Protein AF-A0AA39CS15-F1 (afdb_monomer)

Structure (mmCIF, N/CA/C/O backbone):
data_AF-A0AA39CS15-F1
#
_entry.id   AF-A0AA39CS15-F1
#
loop_
_atom_site.group_PDB
_atom_site.id
_atom_site.type_symbol
_atom_site.label_atom_id
_atom_site.label_alt_id
_atom_site.label_comp_id
_atom_site.label_asym_id
_atom_site.label_entity_id
_atom_site.label_seq_id
_atom_site.pdbx_PDB_ins_code
_atom_site.Cartn_x
_atom_site.Cartn_y
_atom_site.Cartn_z
_atom_site.occupancy
_atom_site.B_iso_or_equiv
_atom_site.auth_seq_id
_atom_site.auth_comp_id
_atom_site.auth_asym_id
_atom_site.auth_atom_id
_atom_site.pdbx_PDB_model_num
ATOM 1 N N . MET A 1 1 ? -17.422 2.712 -17.426 1.00 37.31 1 MET A N 1
ATOM 2 C CA . MET A 1 1 ? -17.739 4.147 -17.609 1.00 37.31 1 MET A CA 1
ATOM 3 C C . MET A 1 1 ? -17.761 4.444 -19.097 1.00 37.31 1 MET A C 1
ATOM 5 O O . MET A 1 1 ? -16.782 4.143 -19.764 1.00 37.31 1 MET A O 1
ATOM 9 N N . THR A 1 2 ? -18.850 4.996 -19.631 1.00 34.44 2 THR A N 1
ATOM 10 C CA . THR A 1 2 ? -18.851 5.615 -20.963 1.00 34.44 2 THR A CA 1
ATOM 11 C C . THR A 1 2 ? -18.041 6.902 -20.855 1.00 34.44 2 THR A C 1
ATOM 13 O O . THR A 1 2 ? -18.467 7.848 -20.196 1.00 34.44 2 THR A O 1
ATOM 16 N N . LEU A 1 3 ? -16.838 6.912 -21.432 1.00 41.62 3 LEU A N 1
ATOM 17 C CA . LEU A 1 3 ? -16.074 8.146 -21.605 1.00 41.62 3 LEU A CA 1
ATOM 18 C C . LEU A 1 3 ? -16.957 9.156 -22.359 1.00 41.62 3 LEU A C 1
ATOM 20 O O . LEU A 1 3 ? -17.710 8.736 -23.246 1.00 41.62 3 LEU A O 1
ATOM 24 N N . PRO A 1 4 ? -16.912 10.457 -22.018 1.00 46.81 4 PRO A N 1
ATOM 25 C CA . PRO A 1 4 ? -17.649 11.470 -22.760 1.00 46.81 4 PRO A CA 1
ATOM 26 C C . PRO A 1 4 ? -17.352 11.317 -24.256 1.00 46.81 4 PRO A C 1
ATOM 28 O O . PRO A 1 4 ? -16.198 11.284 -24.679 1.00 46.81 4 PRO A O 1
ATOM 31 N N . LEU A 1 5 ? -18.422 11.156 -25.040 1.00 50.69 5 LEU A N 1
ATOM 32 C CA . LEU A 1 5 ? -18.376 10.825 -26.470 1.00 50.69 5 LEU A CA 1
ATOM 33 C C . LEU A 1 5 ? -17.714 11.915 -27.320 1.00 50.69 5 LEU A C 1
ATOM 35 O O . LEU A 1 5 ? -17.352 11.664 -28.469 1.00 50.69 5 LEU A O 1
ATOM 39 N N . ASP A 1 6 ? -17.530 13.105 -26.751 1.00 54.88 6 ASP A N 1
ATOM 40 C CA . ASP A 1 6 ? -16.849 14.206 -27.399 1.00 54.88 6 ASP A CA 1
ATOM 41 C C . ASP A 1 6 ? -15.707 14.708 -26.514 1.00 54.88 6 ASP A C 1
ATOM 43 O O . ASP A 1 6 ? -15.923 15.194 -25.404 1.00 54.88 6 ASP A O 1
ATOM 47 N N . LEU A 1 7 ? -14.480 14.547 -27.011 1.00 62.12 7 LEU A N 1
ATOM 48 C CA . LEU A 1 7 ? -13.269 15.149 -26.461 1.00 62.12 7 LEU A CA 1
ATOM 49 C C . LEU A 1 7 ? -12.960 16.392 -27.312 1.00 62.12 7 LEU A C 1
ATOM 51 O O . LEU A 1 7 ? -12.217 16.283 -28.295 1.00 62.12 7 LEU A O 1
ATOM 55 N N . PRO A 1 8 ? -13.590 17.549 -27.027 1.00 59.47 8 PRO A N 1
ATOM 56 C CA . PRO A 1 8 ? -13.435 18.745 -27.842 1.00 59.47 8 PRO A CA 1
ATOM 57 C C . PRO A 1 8 ? -11.970 19.190 -27.871 1.00 59.47 8 PRO A C 1
ATOM 59 O O . PRO A 1 8 ? -11.306 19.264 -26.840 1.00 59.47 8 PRO A O 1
ATOM 62 N N . GLY A 1 9 ? -11.468 19.484 -29.073 1.00 68.75 9 GLY A N 1
ATOM 63 C CA . GLY A 1 9 ? -10.104 19.977 -29.290 1.00 68.75 9 GLY A CA 1
ATOM 64 C C . GLY A 1 9 ? -9.045 18.906 -29.568 1.00 68.75 9 GLY A C 1
ATOM 65 O O . GLY A 1 9 ? -7.910 19.274 -29.856 1.00 68.75 9 GLY A O 1
ATOM 66 N N . LEU A 1 10 ? -9.393 17.614 -29.537 1.00 74.44 10 LEU A N 1
ATOM 67 C CA . LEU A 1 10 ? -8.491 16.542 -29.969 1.00 74.44 10 LEU A CA 1
ATOM 68 C C . LEU A 1 10 ? -8.768 16.116 -31.413 1.00 74.44 10 LEU A C 1
ATOM 70 O O . LEU A 1 10 ? -9.916 15.872 -31.796 1.00 74.44 10 LEU A O 1
ATOM 74 N N . ASP A 1 11 ? -7.700 15.972 -32.197 1.00 84.12 11 ASP A N 1
ATOM 75 C CA . ASP A 1 11 ? -7.773 15.425 -33.549 1.00 84.12 11 ASP A CA 1
ATOM 76 C C . ASP A 1 11 ? -8.252 13.963 -33.508 1.00 84.12 11 ASP A C 1
ATOM 78 O O . ASP A 1 11 ? -7.854 13.176 -32.643 1.00 84.12 11 ASP A O 1
ATOM 82 N N . LYS A 1 12 ? -9.121 13.594 -34.457 1.00 85.06 12 LYS A N 1
ATOM 83 C CA . LYS A 1 12 ? -9.740 12.262 -34.544 1.00 85.06 12 LYS A CA 1
ATOM 84 C C . LYS A 1 12 ? -9.300 11.554 -35.825 1.00 85.06 12 LYS A C 1
ATOM 86 O O . LYS A 1 12 ? -9.294 12.151 -36.902 1.00 85.06 12 LYS A O 1
ATOM 91 N N . ALA A 1 13 ? -8.980 10.268 -35.728 1.00 84.69 13 ALA A N 1
ATOM 92 C CA . ALA A 1 13 ? -8.687 9.409 -36.869 1.00 84.69 13 ALA A CA 1
ATOM 93 C C . ALA A 1 13 ? -9.503 8.107 -36.790 1.00 84.69 13 ALA A C 1
ATOM 95 O O . ALA A 1 13 ? -9.416 7.398 -35.788 1.00 84.69 13 ALA A O 1
ATOM 96 N N . PRO A 1 14 ? -10.244 7.727 -37.847 1.00 83.12 14 PRO A N 1
ATOM 97 C CA . PRO A 1 14 ? -10.903 6.425 -37.895 1.00 83.12 14 PRO A CA 1
ATOM 98 C C . PRO A 1 14 ? -9.887 5.286 -37.768 1.00 83.12 14 PRO A C 1
ATOM 100 O O . PRO A 1 14 ? -8.819 5.365 -38.377 1.00 83.12 14 PRO A O 1
ATOM 103 N N . ALA A 1 15 ? -10.234 4.193 -37.088 1.00 80.75 15 ALA A N 1
ATOM 104 C CA . ALA A 1 15 ? -9.393 3.000 -36.951 1.00 80.75 15 ALA A CA 1
ATOM 105 C C . ALA A 1 15 ? -8.965 2.415 -38.314 1.00 80.75 15 ALA A C 1
ATOM 107 O O . ALA A 1 15 ? -7.862 1.886 -38.467 1.00 80.75 15 ALA A O 1
ATOM 108 N N . SER A 1 16 ? -9.787 2.594 -39.355 1.00 81.62 16 SER A N 1
ATOM 109 C CA . SER A 1 16 ? -9.445 2.237 -40.739 1.00 81.62 16 SER A CA 1
ATOM 110 C C . SER A 1 16 ? -8.240 3.015 -41.293 1.00 81.62 16 SER A C 1
ATOM 112 O O . SER A 1 16 ? -7.539 2.513 -42.172 1.00 81.62 16 SER A O 1
ATOM 114 N N . SER A 1 17 ? -7.934 4.194 -40.742 1.00 78.06 17 SER A N 1
ATOM 115 C CA . SER A 1 17 ? -6.780 5.027 -41.112 1.00 78.06 17 SER A CA 1
ATOM 116 C C . SER A 1 17 ? -5.444 4.376 -40.771 1.00 78.06 17 SER A C 1
ATOM 118 O O . SER A 1 17 ? -4.451 4.644 -41.445 1.00 78.06 17 SER A O 1
ATOM 120 N N . VAL A 1 18 ? -5.416 3.478 -39.778 1.00 71.38 18 VAL A N 1
ATOM 121 C CA . VAL A 1 18 ? -4.225 2.684 -39.434 1.00 71.38 18 VAL A CA 1
ATOM 122 C C . VAL A 1 18 ? -3.812 1.806 -40.613 1.00 71.38 18 VAL A C 1
ATOM 124 O O . VAL A 1 18 ? -2.626 1.700 -40.919 1.00 71.38 18 VAL A O 1
ATOM 127 N N . LYS A 1 19 ? -4.794 1.234 -41.320 1.00 70.31 19 LYS A N 1
ATOM 128 C CA . LYS A 1 19 ? -4.565 0.368 -42.482 1.00 70.31 19 LYS A CA 1
ATOM 129 C C . LYS A 1 19 ? -4.297 1.162 -43.761 1.00 70.31 19 LYS A C 1
ATOM 131 O O . LYS A 1 19 ? -3.489 0.729 -44.572 1.00 70.31 19 LYS A O 1
ATOM 136 N N . THR A 1 20 ? -4.955 2.308 -43.952 1.00 75.81 20 THR A N 1
ATOM 137 C CA . THR A 1 20 ? -4.875 3.070 -45.214 1.00 75.81 20 THR A CA 1
ATOM 138 C C . THR A 1 20 ? -3.735 4.085 -45.265 1.00 75.81 20 THR A C 1
ATOM 140 O O . THR A 1 20 ? -3.152 4.276 -46.327 1.00 75.81 20 THR A O 1
ATOM 143 N N . ARG A 1 21 ? -3.391 4.736 -44.146 1.00 78.19 21 ARG A N 1
ATOM 144 C CA . ARG A 1 21 ? -2.316 5.752 -44.075 1.00 78.19 21 ARG A CA 1
ATOM 145 C C . ARG A 1 21 ? -1.037 5.232 -43.418 1.00 78.19 21 ARG A C 1
ATOM 147 O O . ARG A 1 21 ? 0.006 5.877 -43.505 1.00 78.19 21 ARG A O 1
ATOM 154 N N . GLY A 1 22 ? -1.123 4.073 -42.767 1.00 77.62 22 GLY A N 1
ATOM 155 C CA . GLY A 1 22 ? -0.018 3.433 -42.068 1.00 77.62 22 GLY A CA 1
ATOM 156 C C . GLY A 1 22 ? 0.332 4.095 -40.732 1.00 77.62 22 GLY A C 1
ATOM 157 O O . GLY A 1 22 ? 0.152 5.298 -40.514 1.00 77.62 22 GLY A O 1
ATOM 158 N N . TRP A 1 23 ? 0.902 3.291 -39.833 1.00 78.56 23 TRP A N 1
ATOM 159 C CA . TRP A 1 23 ? 1.358 3.719 -38.506 1.00 78.56 23 TRP A CA 1
ATOM 160 C C . TRP A 1 23 ? 2.314 4.934 -38.511 1.00 78.56 23 TRP A C 1
ATOM 162 O O . TRP A 1 23 ? 2.128 5.835 -37.691 1.00 78.56 23 TRP A O 1
ATOM 172 N N . PRO A 1 24 ? 3.280 5.063 -39.447 1.00 81.31 24 PRO A N 1
ATOM 173 C CA . PRO A 1 24 ? 4.199 6.204 -39.458 1.00 81.31 24 PRO A CA 1
ATOM 174 C C . PRO A 1 24 ? 3.512 7.559 -39.666 1.00 81.31 24 PRO A C 1
ATOM 176 O O . PRO A 1 24 ? 3.950 8.562 -39.099 1.00 81.31 24 PRO A O 1
ATOM 179 N N . SER A 1 25 ? 2.435 7.602 -40.460 1.00 80.81 25 SER A N 1
ATOM 180 C CA . SER A 1 25 ? 1.681 8.837 -40.692 1.00 80.81 25 SER A CA 1
ATOM 181 C C . SER A 1 25 ? 0.902 9.256 -39.449 1.00 80.81 25 SER A C 1
ATOM 183 O O . SER A 1 25 ? 0.892 10.437 -39.119 1.00 80.81 25 SER A O 1
ATOM 185 N N . LEU A 1 26 ? 0.300 8.296 -38.740 1.00 81.19 26 LEU A N 1
ATOM 186 C CA . LEU A 1 26 ? -0.408 8.551 -37.481 1.00 81.19 26 LEU A CA 1
ATOM 187 C C . LEU A 1 26 ? 0.548 9.065 -36.402 1.00 81.19 26 LEU A C 1
ATOM 189 O O . LEU A 1 26 ? 0.265 10.065 -35.751 1.00 81.19 26 LEU A O 1
ATOM 193 N N . MET A 1 27 ? 1.727 8.452 -36.275 1.00 80.81 27 MET A N 1
ATOM 194 C CA . MET A 1 27 ? 2.742 8.888 -35.311 1.00 80.81 27 MET A CA 1
ATOM 195 C C . MET A 1 27 ? 3.342 10.260 -35.651 1.00 80.81 27 MET A C 1
ATOM 197 O O . MET A 1 27 ? 3.852 10.944 -34.765 1.00 80.81 27 MET A O 1
ATOM 201 N N . ARG A 1 28 ? 3.300 10.694 -36.920 1.00 83.38 28 ARG A N 1
ATOM 202 C CA . ARG A 1 28 ? 3.639 12.077 -37.292 1.00 83.38 28 ARG A CA 1
ATOM 203 C C . ARG A 1 28 ? 2.603 13.053 -36.737 1.00 83.38 28 ARG A C 1
ATOM 205 O O . ARG A 1 28 ? 2.993 14.005 -36.076 1.00 83.38 28 ARG A O 1
ATOM 212 N N . THR A 1 29 ? 1.316 12.755 -36.908 1.00 82.25 29 THR A N 1
ATOM 213 C CA . THR A 1 29 ? 0.229 13.558 -36.332 1.00 82.25 29 THR A CA 1
ATOM 214 C C . THR A 1 29 ? 0.313 13.613 -34.808 1.00 82.25 29 THR A C 1
ATOM 216 O O . THR A 1 29 ? 0.237 14.699 -34.252 1.00 82.25 29 THR A O 1
ATOM 219 N N . VAL A 1 30 ? 0.570 12.489 -34.129 1.00 84.81 30 VAL A N 1
ATOM 220 C CA . VAL A 1 30 ? 0.765 12.469 -32.666 1.00 84.81 30 VAL A CA 1
ATOM 221 C C . VAL A 1 30 ? 1.955 13.337 -32.244 1.00 84.81 30 VAL A C 1
ATOM 223 O O . VAL A 1 30 ? 1.855 14.044 -31.254 1.00 84.81 30 VAL A O 1
ATOM 226 N N . ARG A 1 31 ? 3.064 13.352 -32.994 1.00 81.31 31 ARG A N 1
ATOM 227 C CA . ARG A 1 31 ? 4.208 14.235 -32.689 1.00 81.31 31 ARG A CA 1
ATOM 228 C C . ARG A 1 31 ? 3.923 15.717 -32.928 1.00 81.31 31 ARG A C 1
ATOM 230 O O . ARG A 1 31 ? 4.465 16.549 -32.214 1.00 81.31 31 ARG A O 1
ATOM 237 N N . GLU A 1 32 ? 3.121 16.048 -33.935 1.00 84.50 32 GLU A N 1
ATOM 238 C CA . GLU A 1 32 ? 2.772 17.436 -34.269 1.00 84.50 32 GLU A CA 1
ATOM 239 C C . GLU A 1 32 ? 1.680 18.005 -33.355 1.00 84.50 3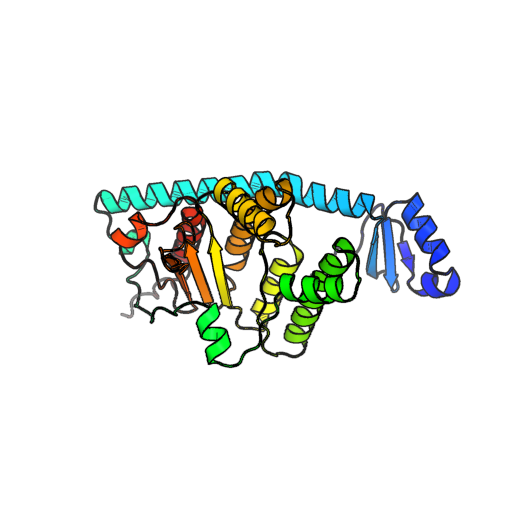2 GLU A C 1
ATOM 241 O O . GLU A 1 32 ? 1.694 19.190 -33.032 1.00 84.50 32 GLU A O 1
ATOM 246 N N . LYS A 1 33 ? 0.716 17.167 -32.970 1.00 81.38 33 LYS A N 1
ATOM 247 C CA . LYS A 1 33 ? -0.513 17.554 -32.260 1.00 81.38 33 LYS A CA 1
ATOM 248 C C . LYS A 1 33 ? -0.553 17.081 -30.814 1.00 81.38 33 LYS A C 1
ATOM 250 O O . LYS A 1 33 ? -1.502 17.390 -30.104 1.00 81.38 33 LYS A O 1
ATOM 255 N N . GLN A 1 34 ? 0.462 16.334 -30.391 1.00 81.81 34 GLN A N 1
ATOM 256 C CA . GLN A 1 34 ? 0.668 15.786 -29.047 1.00 81.81 34 GLN A CA 1
ATOM 257 C C . GLN A 1 34 ? -0.345 14.724 -28.588 1.00 81.81 34 GLN A C 1
ATOM 259 O O . GLN A 1 34 ? -0.063 13.937 -27.682 1.00 81.81 34 GLN A O 1
ATOM 264 N N . ALA A 1 35 ? -1.507 14.640 -29.236 1.00 84.56 35 ALA A N 1
ATOM 265 C CA . ALA A 1 35 ? -2.545 13.659 -28.967 1.00 84.56 35 ALA A CA 1
ATOM 266 C C . ALA A 1 35 ? -3.372 13.359 -30.230 1.00 84.56 35 ALA A C 1
ATOM 268 O O . ALA A 1 35 ? -3.567 14.223 -31.082 1.00 84.56 35 ALA A O 1
ATOM 269 N N . LEU A 1 36 ? -3.874 12.130 -30.346 1.00 87.19 36 LEU A N 1
ATOM 270 C CA . LEU A 1 36 ? -4.751 11.677 -31.422 1.00 87.19 36 LEU A CA 1
ATOM 271 C C . LEU A 1 36 ? -5.758 10.662 -30.883 1.00 87.19 36 LEU A C 1
ATOM 273 O O . LEU A 1 36 ? -5.376 9.656 -30.287 1.00 87.19 36 LEU A O 1
ATOM 277 N N . VAL A 1 37 ? -7.043 10.880 -31.138 1.00 86.19 37 VAL A N 1
ATOM 278 C CA . VAL A 1 37 ? -8.104 9.937 -30.773 1.00 86.19 37 VAL A CA 1
ATOM 279 C C . VAL A 1 37 ? -8.362 8.992 -31.943 1.00 86.19 37 VAL A C 1
ATOM 281 O O . VAL A 1 37 ? -8.692 9.431 -33.044 1.00 86.19 37 VAL A O 1
ATOM 284 N N . ILE A 1 38 ? -8.245 7.688 -31.712 1.00 85.44 38 ILE A N 1
ATOM 285 C CA . ILE A 1 38 ? -8.678 6.657 -32.652 1.00 85.44 38 ILE A CA 1
ATOM 286 C C . ILE A 1 38 ? -10.154 6.373 -32.416 1.00 85.44 38 ILE A C 1
ATOM 288 O O . ILE A 1 38 ? -10.554 6.060 -31.294 1.00 85.44 38 ILE A O 1
ATOM 292 N N . THR A 1 39 ? -10.956 6.477 -33.472 1.00 83.19 39 THR A N 1
ATOM 293 C CA . THR A 1 39 ? -12.398 6.244 -33.402 1.00 83.19 39 THR A CA 1
ATOM 294 C C . THR A 1 39 ? -12.827 5.042 -34.229 1.00 83.19 39 THR A C 1
ATOM 296 O O . THR A 1 39 ? -12.282 4.768 -35.300 1.00 83.19 39 THR A O 1
ATOM 299 N N . ASN A 1 40 ? -13.871 4.364 -33.775 1.00 82.00 40 ASN A N 1
ATOM 300 C CA . ASN A 1 40 ? -14.662 3.464 -34.597 1.00 82.00 40 ASN A CA 1
ATOM 301 C C . ASN A 1 40 ? -16.028 4.103 -34.822 1.00 82.00 40 ASN A C 1
ATOM 303 O O . ASN A 1 40 ? -16.752 4.421 -33.877 1.00 82.00 40 ASN A O 1
ATOM 307 N N . HIS A 1 41 ? -16.334 4.393 -36.086 1.00 80.50 41 HIS A N 1
ATOM 308 C CA . HIS A 1 41 ? -17.356 5.371 -36.448 1.00 80.50 41 HIS A CA 1
ATOM 309 C C . HIS A 1 41 ? -17.129 6.690 -35.675 1.00 80.50 41 HIS A C 1
ATOM 311 O O . HIS A 1 41 ? -16.095 7.336 -35.864 1.00 80.50 41 HIS A O 1
ATOM 317 N N . ASN A 1 42 ? -18.047 7.048 -34.772 1.00 74.56 42 ASN A N 1
ATOM 318 C CA . ASN A 1 42 ? -17.968 8.242 -33.927 1.00 74.56 42 ASN A CA 1
ATOM 319 C C . ASN A 1 42 ? -17.605 7.941 -32.464 1.00 74.56 42 ASN A C 1
ATOM 321 O O . ASN A 1 42 ? -17.605 8.854 -31.642 1.00 74.56 42 ASN A O 1
ATOM 325 N N . HIS A 1 43 ? -17.294 6.688 -32.125 1.00 73.56 43 HIS A N 1
ATOM 326 C CA . HIS A 1 43 ? -16.943 6.300 -30.763 1.00 73.56 43 HIS A CA 1
ATOM 327 C C . HIS A 1 43 ? -15.424 6.305 -30.570 1.00 73.56 43 HIS A C 1
ATOM 329 O O . HIS A 1 43 ? -14.725 5.661 -31.355 1.00 73.56 43 HIS A O 1
ATOM 335 N N . PRO A 1 44 ? -14.891 7.014 -29.559 1.00 77.75 44 PRO A N 1
ATOM 336 C CA . PRO A 1 44 ? -13.474 6.941 -29.227 1.00 77.75 44 PRO A CA 1
ATOM 337 C C . PRO A 1 44 ? -13.134 5.542 -28.693 1.00 77.75 44 PRO A C 1
ATOM 339 O O . PRO A 1 44 ? -13.725 5.091 -27.716 1.00 77.75 44 PRO A O 1
ATOM 342 N N . GLU A 1 45 ? -12.182 4.864 -29.334 1.00 78.44 45 GLU A N 1
ATOM 343 C CA . GLU A 1 45 ? -11.683 3.543 -28.921 1.00 78.44 45 GLU A CA 1
ATOM 344 C C . GLU A 1 45 ? -10.302 3.621 -28.265 1.00 78.44 45 GLU A C 1
ATOM 346 O O . GLU A 1 45 ? -10.003 2.847 -27.360 1.00 78.44 45 GLU A O 1
ATOM 351 N N . ALA A 1 46 ? -9.455 4.561 -28.687 1.00 78.31 46 ALA A N 1
ATOM 352 C CA . ALA A 1 46 ? -8.155 4.786 -28.063 1.00 78.31 46 ALA A CA 1
ATOM 353 C C . ALA A 1 46 ? -7.751 6.259 -28.148 1.00 78.31 46 ALA A C 1
ATOM 355 O O . ALA A 1 46 ? -8.154 6.970 -29.064 1.00 78.31 46 ALA A O 1
ATOM 356 N N . VAL A 1 47 ? -6.908 6.708 -27.221 1.00 82.50 47 VAL A N 1
ATOM 357 C CA . VAL A 1 47 ? -6.222 8.002 -27.311 1.00 82.50 47 VAL A CA 1
ATOM 358 C C . VAL A 1 47 ? -4.726 7.727 -27.313 1.00 82.50 47 VAL A C 1
ATOM 360 O O . VAL A 1 47 ? -4.197 7.130 -26.381 1.00 82.50 47 VAL A O 1
ATOM 363 N N . ILE A 1 48 ? -4.052 8.131 -28.383 1.00 85.31 48 ILE A N 1
ATOM 364 C CA . ILE A 1 48 ? -2.606 8.025 -28.535 1.00 85.31 48 ILE A CA 1
ATOM 365 C C . ILE A 1 48 ? -2.028 9.393 -28.206 1.00 85.31 48 ILE A C 1
ATOM 367 O O . ILE A 1 48 ? -2.329 10.367 -28.888 1.00 85.31 48 ILE A O 1
ATOM 371 N N . VAL A 1 49 ? -1.200 9.470 -27.176 1.00 83.81 49 VAL A N 1
ATOM 372 C CA . VAL A 1 49 ? -0.500 10.696 -26.780 1.00 83.81 49 VAL A CA 1
ATOM 373 C C . VAL A 1 49 ? 0.996 10.530 -26.984 1.00 83.81 49 VAL A C 1
ATOM 375 O O . VAL A 1 49 ? 1.518 9.413 -26.935 1.00 83.81 49 VAL A O 1
ATOM 378 N N . ASP A 1 50 ? 1.696 11.635 -27.224 1.00 82.88 50 ASP A N 1
ATOM 379 C CA . ASP A 1 50 ? 3.151 11.612 -27.180 1.00 82.88 50 ASP A CA 1
ATOM 380 C C . ASP A 1 50 ? 3.646 11.380 -25.737 1.00 82.88 50 ASP A C 1
ATOM 382 O O . ASP A 1 50 ? 2.935 11.627 -24.759 1.00 82.88 50 ASP A O 1
ATOM 386 N N . ILE A 1 51 ? 4.873 10.870 -25.595 1.00 71.38 51 ILE A N 1
ATOM 387 C CA . ILE A 1 51 ? 5.405 10.462 -24.289 1.00 71.38 51 ILE A CA 1
ATOM 388 C C . ILE A 1 51 ? 5.573 11.636 -23.315 1.00 71.38 51 ILE A C 1
ATOM 390 O O . ILE A 1 51 ? 5.387 11.453 -22.114 1.00 71.38 51 ILE A O 1
ATOM 394 N N . LYS A 1 52 ? 5.884 12.837 -23.816 1.00 71.06 52 LYS A N 1
ATOM 395 C CA . LYS A 1 52 ? 6.035 14.047 -23.005 1.00 71.06 52 LYS A CA 1
ATOM 396 C C . LYS A 1 52 ? 4.668 14.497 -22.499 1.00 71.06 52 LYS A C 1
ATOM 398 O O . LYS A 1 52 ? 4.519 14.735 -21.308 1.00 71.06 52 LYS A O 1
ATOM 403 N N . THR A 1 53 ? 3.652 14.519 -23.357 1.00 76.69 53 THR A N 1
ATOM 404 C CA . THR A 1 53 ? 2.276 14.839 -22.950 1.00 76.69 53 THR A CA 1
ATOM 405 C C . THR A 1 53 ? 1.694 13.790 -22.011 1.00 76.69 53 THR A C 1
ATOM 407 O O . THR A 1 53 ? 1.031 14.152 -21.044 1.00 76.69 53 THR A O 1
ATOM 410 N N . TYR A 1 54 ? 1.987 12.502 -22.208 1.00 74.62 54 TYR A N 1
ATOM 411 C CA . TYR A 1 54 ? 1.631 11.467 -21.235 1.00 74.62 54 TYR A CA 1
ATOM 412 C C . TYR A 1 54 ? 2.266 11.735 -19.864 1.00 74.62 54 TYR A C 1
ATOM 414 O O . TYR A 1 54 ? 1.580 11.678 -18.846 1.00 74.62 54 TYR A O 1
ATOM 422 N N . GLN A 1 55 ? 3.558 12.074 -19.833 1.00 60.78 55 GLN A N 1
ATOM 423 C CA . GLN A 1 55 ? 4.269 12.425 -18.602 1.00 60.78 55 GLN A CA 1
ATOM 424 C C . GLN A 1 55 ? 3.706 13.692 -17.946 1.00 60.78 55 GLN A C 1
ATOM 426 O O . GLN A 1 55 ? 3.542 13.711 -16.732 1.00 60.78 55 GLN A O 1
ATOM 431 N N . GLU A 1 56 ? 3.359 14.723 -18.719 1.00 70.50 56 GLU A N 1
ATOM 432 C CA . GLU A 1 56 ? 2.736 15.956 -18.219 1.00 70.50 56 GLU A CA 1
ATOM 433 C C . GLU A 1 56 ? 1.322 15.714 -17.683 1.00 70.50 56 GLU A C 1
ATOM 435 O O . GLU A 1 56 ? 0.966 16.251 -16.639 1.00 70.50 56 GLU A O 1
ATOM 440 N N . LEU A 1 57 ? 0.513 14.891 -18.356 1.00 70.88 57 LEU A N 1
ATOM 441 C CA . LEU A 1 57 ? -0.814 14.498 -17.881 1.00 70.88 57 LEU A CA 1
ATOM 442 C C . LEU A 1 57 ? -0.716 13.677 -16.596 1.00 70.88 57 LEU A C 1
ATOM 444 O O . LEU A 1 57 ? -1.448 13.954 -15.651 1.00 70.88 57 LEU A O 1
ATOM 448 N N . LEU A 1 58 ? 0.223 12.729 -16.529 1.00 59.88 58 LEU A N 1
ATOM 449 C CA . LEU A 1 58 ? 0.521 11.999 -15.300 1.00 59.88 58 LEU A CA 1
ATOM 450 C C . LEU A 1 58 ? 0.994 12.941 -14.190 1.00 59.88 58 LEU A C 1
ATOM 452 O O . LEU A 1 58 ? 0.535 12.806 -13.063 1.00 59.88 58 LEU A O 1
ATOM 456 N N . ALA A 1 59 ? 1.868 13.902 -14.489 1.00 52.88 59 ALA A N 1
ATOM 457 C CA . ALA A 1 59 ? 2.379 14.860 -13.513 1.00 52.88 59 ALA A CA 1
ATOM 458 C C . ALA A 1 59 ? 1.291 15.822 -13.020 1.00 52.88 59 ALA A C 1
ATOM 460 O O . ALA A 1 59 ? 1.230 16.096 -11.830 1.00 52.88 59 ALA A O 1
ATOM 461 N N . ARG A 1 60 ? 0.392 16.292 -13.893 1.00 57.38 60 ARG A N 1
ATOM 462 C CA . ARG A 1 60 ? -0.752 17.144 -13.521 1.00 57.38 60 ARG A CA 1
ATOM 463 C C . ARG A 1 60 ? -1.795 16.381 -12.714 1.00 57.38 60 ARG A C 1
ATOM 465 O O . ARG A 1 60 ? -2.267 16.909 -11.718 1.00 57.38 60 ARG A O 1
ATOM 472 N N . ALA A 1 61 ? -2.094 15.144 -13.109 1.00 57.44 61 ALA A N 1
ATOM 473 C CA . ALA A 1 61 ? -2.953 14.242 -12.345 1.00 57.44 61 ALA A CA 1
ATOM 474 C C . ALA A 1 61 ? -2.311 13.790 -11.028 1.00 57.44 61 ALA A C 1
ATOM 476 O O . ALA A 1 61 ? -3.013 13.319 -10.152 1.00 57.44 61 ALA A O 1
ATOM 477 N N . SER A 1 62 ? -0.988 13.908 -10.883 1.00 51.22 62 SER A N 1
ATOM 478 C CA . SER A 1 62 ? -0.300 13.634 -9.620 1.00 51.22 62 SER A CA 1
ATOM 479 C C . SER A 1 62 ? -0.120 14.903 -8.782 1.00 51.22 62 SER A C 1
ATOM 481 O O . SER A 1 62 ? -0.092 14.804 -7.571 1.00 51.22 62 SER A O 1
ATOM 483 N N . GLY A 1 63 ? -0.004 16.094 -9.378 1.00 49.31 63 GLY A N 1
ATOM 484 C CA . GLY A 1 63 ? 0.386 17.332 -8.692 1.00 49.31 63 GLY A CA 1
ATOM 485 C C . GLY A 1 63 ? -0.679 17.910 -7.759 1.00 49.31 63 GLY A C 1
ATOM 486 O O . GLY A 1 63 ? -0.390 18.107 -6.585 1.00 49.31 63 GLY A O 1
ATOM 487 N N . SER A 1 64 ? -1.905 18.146 -8.249 1.00 52.94 64 SER A N 1
ATOM 488 C CA . SER A 1 64 ? -3.016 18.599 -7.387 1.00 52.94 64 SER A CA 1
ATOM 489 C C . SER A 1 64 ? -3.494 17.490 -6.453 1.00 52.94 64 SER A C 1
ATOM 491 O O . SER A 1 64 ? -3.790 17.741 -5.291 1.00 52.94 64 SER A O 1
ATOM 493 N N . ASP A 1 65 ? -3.493 16.254 -6.955 1.00 58.16 65 ASP A N 1
ATOM 494 C CA . ASP A 1 65 ? -3.830 15.064 -6.182 1.00 58.16 65 ASP A CA 1
ATOM 495 C C . ASP A 1 65 ? -2.855 14.846 -5.018 1.00 58.16 65 ASP A C 1
ATOM 497 O O . ASP A 1 65 ? -3.286 14.425 -3.961 1.00 58.16 65 ASP A O 1
ATOM 501 N N . THR A 1 66 ? -1.550 15.103 -5.163 1.00 59.34 66 THR A N 1
ATOM 502 C CA . THR A 1 66 ? -0.586 14.827 -4.076 1.00 59.34 66 THR A CA 1
ATOM 503 C C . THR A 1 66 ? -0.789 15.767 -2.890 1.00 59.34 66 THR A C 1
ATOM 505 O O . THR A 1 66 ? -0.743 15.308 -1.753 1.00 59.34 66 THR A O 1
ATOM 508 N N . GLU A 1 67 ? -1.040 17.060 -3.125 1.00 62.19 67 GLU A N 1
ATOM 509 C CA . GLU A 1 67 ? -1.352 18.005 -2.040 1.00 62.19 67 GLU A CA 1
ATOM 510 C C . GLU A 1 67 ? -2.674 17.629 -1.357 1.00 62.19 67 GLU A C 1
ATOM 512 O O . GLU A 1 67 ? -2.704 17.431 -0.143 1.00 62.19 67 GLU A O 1
ATOM 517 N N . GLU A 1 68 ? -3.736 17.401 -2.138 1.00 64.94 68 GLU A N 1
ATOM 518 C CA . GLU A 1 68 ? -5.047 17.009 -1.609 1.00 64.94 68 GLU A CA 1
ATOM 519 C C . GLU A 1 68 ? -4.999 15.665 -0.857 1.00 64.94 68 GLU A C 1
ATOM 521 O O . GLU A 1 68 ? -5.620 15.498 0.195 1.00 64.94 68 GLU A O 1
ATOM 526 N N . ARG A 1 69 ? -4.231 14.686 -1.346 1.00 67.38 69 ARG A N 1
ATOM 527 C CA . ARG A 1 69 ? -4.105 13.379 -0.691 1.00 67.38 69 ARG A CA 1
ATOM 528 C C . ARG A 1 69 ? -3.207 13.420 0.554 1.00 67.38 69 ARG A C 1
ATOM 530 O O . ARG A 1 69 ? -3.540 12.772 1.553 1.00 67.38 69 ARG A O 1
ATOM 537 N N . SER A 1 70 ? -2.148 14.232 0.554 1.00 72.31 70 SER A N 1
ATOM 538 C CA . SER A 1 70 ? -1.343 14.516 1.751 1.00 72.31 70 SER A CA 1
ATOM 539 C C . SER A 1 70 ? -2.191 15.169 2.854 1.00 72.31 70 SER A C 1
ATOM 541 O O . SER A 1 70 ? -2.063 14.831 4.040 1.00 72.31 70 SER A O 1
ATOM 543 N N . ASP A 1 71 ? -3.126 16.043 2.473 1.00 83.88 71 ASP A N 1
ATOM 544 C CA . ASP A 1 71 ? -4.086 16.648 3.398 1.00 83.88 71 ASP A CA 1
ATOM 545 C C . ASP A 1 71 ? -5.028 15.604 4.011 1.00 83.88 71 ASP A C 1
ATOM 547 O O . ASP A 1 71 ? -5.292 15.638 5.217 1.00 83.88 71 ASP A O 1
ATOM 551 N N . VAL A 1 72 ? -5.482 14.615 3.230 1.00 89.12 72 VAL A N 1
ATOM 552 C CA . VAL A 1 72 ? -6.310 13.505 3.739 1.00 89.12 72 VAL A CA 1
ATOM 553 C C . VAL A 1 72 ? -5.575 12.699 4.811 1.00 89.12 72 VAL A C 1
ATOM 555 O O . VAL A 1 72 ? -6.161 12.415 5.859 1.00 89.12 72 VAL A O 1
ATOM 558 N N . LEU A 1 73 ? -4.301 12.351 4.592 1.00 92.12 73 LEU A N 1
ATOM 559 C CA . LEU A 1 73 ? -3.504 11.630 5.592 1.00 92.12 73 LEU A CA 1
ATOM 560 C C . LEU A 1 73 ? -3.374 12.441 6.889 1.00 92.12 73 LEU A C 1
ATOM 562 O O . LEU A 1 73 ? -3.555 11.904 7.984 1.00 92.12 73 LEU A O 1
ATOM 566 N N . SER A 1 74 ? -3.097 13.738 6.770 1.00 92.12 74 SER A N 1
ATOM 567 C CA . SER A 1 74 ? -2.922 14.637 7.917 1.00 92.12 74 SER A CA 1
ATOM 568 C C . SER A 1 74 ? -4.220 14.841 8.703 1.00 92.12 74 SER A C 1
ATOM 570 O O . SER A 1 74 ? -4.220 14.807 9.940 1.00 92.12 74 SER A O 1
ATOM 572 N N . ARG A 1 75 ? -5.345 14.987 7.997 1.00 94.94 75 ARG A N 1
ATOM 573 C CA . ARG A 1 75 ? -6.678 15.097 8.594 1.00 94.94 75 ARG A CA 1
ATOM 574 C C . ARG A 1 75 ? -7.047 13.837 9.375 1.00 94.94 75 ARG A C 1
ATOM 576 O O . ARG A 1 75 ? -7.341 13.940 10.562 1.00 94.94 75 ARG A O 1
ATOM 583 N N . LEU A 1 76 ? -6.953 12.657 8.756 1.00 94.69 76 LEU A N 1
ATOM 584 C CA . LEU A 1 76 ? -7.293 11.382 9.408 1.00 94.69 76 LEU A CA 1
ATOM 585 C C . LEU A 1 76 ? -6.403 11.094 10.624 1.00 94.69 76 LEU A C 1
ATOM 587 O O . LEU A 1 76 ? -6.857 10.532 11.617 1.00 94.69 76 LEU A O 1
ATOM 591 N N . ARG A 1 77 ? -5.128 11.498 10.580 1.00 94.31 77 ARG A N 1
ATOM 592 C CA . ARG A 1 77 ? -4.247 11.419 11.752 1.00 94.31 77 ARG A CA 1
ATOM 593 C C . ARG A 1 77 ? -4.754 12.293 12.900 1.00 94.31 77 ARG A C 1
ATOM 595 O O . ARG A 1 77 ? -4.763 11.849 14.043 1.00 94.31 77 ARG A O 1
ATOM 602 N N . THR A 1 78 ? -5.165 13.519 12.594 1.00 94.69 78 THR A N 1
ATOM 603 C CA . THR A 1 78 ? -5.694 14.455 13.594 1.00 94.69 78 THR A CA 1
ATOM 604 C C . THR A 1 78 ? -6.989 13.923 14.210 1.00 94.69 78 THR A C 1
ATOM 606 O O . THR A 1 78 ? -7.144 13.957 15.428 1.00 94.69 78 THR A O 1
ATOM 609 N N . GLU A 1 79 ? -7.886 13.378 13.387 1.00 93.00 79 GLU A N 1
ATOM 610 C CA . GLU A 1 79 ? -9.125 12.726 13.832 1.00 93.00 79 GLU A CA 1
ATOM 611 C C . GLU A 1 79 ? -8.834 11.536 14.757 1.00 93.00 79 GLU A C 1
ATOM 613 O O . GLU A 1 79 ? -9.441 11.421 15.822 1.00 93.00 79 GLU A O 1
ATOM 618 N N . PHE A 1 80 ? -7.836 10.712 14.420 1.00 92.81 80 PHE A N 1
ATOM 619 C CA . PHE A 1 80 ? -7.389 9.616 15.281 1.00 92.81 80 PHE A CA 1
ATOM 620 C C . PHE A 1 80 ? -6.923 10.111 16.653 1.00 92.81 80 PHE A C 1
ATOM 622 O O . PHE A 1 80 ? -7.345 9.587 17.684 1.00 92.81 80 PHE A O 1
ATOM 629 N N . ASP A 1 81 ? -6.053 11.123 16.677 1.00 91.62 81 ASP A N 1
ATOM 630 C CA . ASP A 1 81 ? -5.500 11.664 17.920 1.00 91.62 81 ASP A CA 1
ATOM 631 C C . ASP A 1 81 ? -6.606 12.275 18.803 1.00 91.62 81 ASP A C 1
ATOM 633 O O . ASP A 1 81 ? -6.600 12.097 20.024 1.00 91.62 81 ASP A O 1
ATOM 637 N N . GLN A 1 82 ? -7.603 12.927 18.197 1.00 89.88 82 GLN A N 1
ATOM 638 C CA . GLN A 1 82 ? -8.785 13.441 18.897 1.00 89.88 82 GLN A CA 1
ATOM 639 C C . GLN A 1 82 ? -9.654 12.315 19.473 1.00 89.88 82 GLN A C 1
ATOM 641 O O . GLN A 1 82 ? -10.031 12.369 20.646 1.00 89.88 82 GLN A O 1
ATOM 646 N N . ALA A 1 83 ? -9.940 11.280 18.679 1.00 85.81 83 ALA A N 1
ATOM 647 C CA . ALA A 1 83 ? -10.714 10.121 19.118 1.00 85.81 83 ALA A CA 1
ATOM 648 C C . ALA A 1 83 ? -10.025 9.391 20.284 1.00 85.81 83 ALA A C 1
ATOM 650 O O . ALA A 1 83 ? -10.662 9.020 21.273 1.00 85.81 83 ALA A O 1
ATOM 651 N N . LEU A 1 84 ? -8.701 9.240 20.206 1.00 86.00 84 LEU A N 1
ATOM 652 C CA . LEU A 1 84 ? -7.894 8.617 21.247 1.00 86.00 84 LEU A CA 1
ATOM 653 C C . LEU A 1 84 ? -7.883 9.439 22.543 1.00 86.00 84 LEU A C 1
ATOM 655 O O . LEU A 1 84 ? -8.022 8.869 23.627 1.00 86.00 84 LEU A O 1
ATOM 659 N N . ALA A 1 85 ? -7.775 10.766 22.446 1.00 84.44 85 ALA A N 1
ATOM 660 C CA . ALA A 1 85 ? -7.858 11.653 23.603 1.00 84.44 85 ALA A CA 1
ATOM 661 C C . ALA A 1 85 ? -9.226 11.555 24.306 1.00 84.44 85 ALA A C 1
ATOM 663 O O . ALA A 1 85 ? -9.278 11.531 25.537 1.00 84.44 85 ALA A O 1
ATOM 664 N N . GLY A 1 86 ? -10.321 11.425 23.547 1.00 81.38 86 GLY A N 1
ATOM 665 C CA . GLY A 1 86 ? -11.661 11.180 24.095 1.00 81.38 86 GLY A CA 1
ATOM 666 C C . GLY A 1 86 ? -11.752 9.869 24.887 1.00 81.38 86 GLY A C 1
ATOM 667 O O . GLY A 1 86 ? -12.248 9.852 26.016 1.00 81.38 86 GLY A O 1
ATOM 668 N N . LEU A 1 87 ? -11.181 8.779 24.357 1.00 77.31 87 LEU A N 1
ATOM 669 C CA . LEU A 1 87 ? -11.120 7.479 25.047 1.00 77.31 87 LEU A CA 1
ATOM 670 C C . LEU A 1 87 ? -10.341 7.546 26.366 1.00 77.31 87 LEU A C 1
ATOM 672 O O . LEU A 1 87 ? -10.741 6.941 27.362 1.00 77.31 87 LEU A O 1
ATOM 676 N N . GLN A 1 88 ? -9.242 8.303 26.400 1.00 70.38 88 GLN A N 1
ATOM 677 C CA . GLN A 1 88 ? -8.448 8.495 27.618 1.00 70.38 88 GLN A CA 1
ATOM 678 C C . GLN A 1 88 ? -9.185 9.311 28.694 1.00 70.38 88 GLN A C 1
ATOM 680 O O . GLN A 1 88 ? -8.866 9.183 29.875 1.00 70.38 88 GLN A O 1
ATOM 685 N N . GLN A 1 89 ? -10.192 10.103 28.312 1.00 72.12 89 GLN A N 1
ATOM 686 C CA . GLN A 1 89 ? -11.039 10.885 29.223 1.00 72.12 89 GLN A CA 1
ATOM 687 C C . GLN A 1 89 ? -12.290 10.127 29.708 1.00 72.12 89 GLN A C 1
ATOM 689 O O . GLN A 1 89 ? -13.131 10.704 30.395 1.00 72.12 89 GLN A O 1
ATOM 694 N N . GLY A 1 90 ? -12.403 8.828 29.406 1.00 61.59 90 GLY A N 1
ATOM 695 C CA . GLY A 1 90 ? -13.474 7.965 29.913 1.00 61.59 90 GLY A CA 1
ATOM 696 C C . GLY A 1 90 ? -14.637 7.747 28.945 1.00 61.59 90 GLY A C 1
ATOM 697 O O . GLY A 1 90 ? -15.643 7.152 29.336 1.00 61.59 90 GLY A O 1
ATOM 698 N N . GLU A 1 91 ? -14.521 8.172 27.683 1.00 61.00 91 GLU A N 1
ATOM 699 C CA . GLU A 1 91 ? -15.435 7.691 26.648 1.00 61.00 91 GLU A CA 1
ATOM 700 C C . GLU A 1 91 ? -15.215 6.185 26.419 1.00 61.00 91 GLU A C 1
ATOM 702 O O . GLU A 1 91 ? -14.089 5.707 26.294 1.00 61.00 91 GLU A O 1
ATOM 707 N N . GLY A 1 92 ? -16.293 5.397 26.410 1.00 60.16 92 GLY A N 1
ATOM 708 C CA . GLY A 1 92 ? -16.184 3.949 26.226 1.00 60.16 92 GLY A CA 1
ATOM 709 C C . GLY A 1 92 ? -15.711 3.584 24.816 1.00 60.16 92 GLY A C 1
ATOM 710 O O . GLY A 1 92 ? -16.174 4.175 23.844 1.00 60.16 92 GLY A O 1
ATOM 711 N N . LEU A 1 93 ? -14.874 2.544 24.693 1.00 60.34 93 LEU A N 1
ATOM 712 C CA . LEU A 1 93 ? -14.422 1.958 23.414 1.00 60.34 93 LEU A CA 1
ATOM 713 C C . LEU A 1 93 ? -15.551 1.787 22.392 1.00 60.34 93 LEU A C 1
ATOM 715 O O . LEU A 1 93 ? -15.366 2.091 21.222 1.00 60.34 93 LEU A O 1
ATOM 719 N N . GLY A 1 94 ? -16.738 1.363 22.833 1.00 55.84 94 GLY A N 1
ATOM 720 C CA . GLY A 1 94 ? -17.900 1.191 21.956 1.00 55.84 94 GLY A CA 1
ATOM 721 C C . GLY A 1 94 ? -18.429 2.484 21.324 1.00 55.84 94 GLY A C 1
ATOM 722 O O . GLY A 1 94 ? -19.098 2.413 20.306 1.00 55.84 94 GLY A O 1
ATOM 723 N N . LYS A 1 95 ? -18.125 3.664 21.877 1.00 56.66 95 LYS A N 1
ATOM 724 C CA . LYS A 1 95 ? -18.528 4.961 21.310 1.00 56.66 95 LYS A CA 1
ATOM 725 C C . LYS A 1 95 ? -17.623 5.386 20.148 1.00 56.66 95 LYS A C 1
ATOM 727 O O . LYS A 1 95 ? -18.101 6.001 19.206 1.00 56.66 95 LYS A O 1
ATOM 732 N N . VAL A 1 96 ? -16.343 5.017 20.211 1.00 58.19 96 VAL A N 1
ATOM 733 C CA . VAL A 1 96 ? -15.322 5.344 19.199 1.00 58.19 96 VAL A CA 1
ATOM 734 C C . VAL A 1 96 ? -15.145 4.222 18.172 1.00 58.19 96 VAL A C 1
ATOM 736 O O . VAL A 1 96 ? -14.815 4.476 17.023 1.00 58.19 96 VAL A O 1
ATOM 739 N N . MET A 1 97 ? -15.408 2.975 18.567 1.00 55.94 97 MET A N 1
ATOM 740 C CA . MET A 1 97 ? -15.326 1.789 17.708 1.00 55.94 97 MET A CA 1
ATOM 741 C C . MET A 1 97 ? -16.700 1.258 17.278 1.00 55.94 97 MET A C 1
ATOM 743 O O . MET A 1 97 ? -16.776 0.206 16.659 1.00 55.94 97 MET A O 1
ATOM 747 N N . GLY A 1 98 ? -17.803 1.917 17.643 1.00 55.03 98 GLY A N 1
ATOM 748 C CA . GLY A 1 98 ? -19.177 1.496 17.333 1.00 55.03 98 GLY A CA 1
ATOM 749 C C . GLY A 1 98 ? -19.678 0.253 18.097 1.00 55.03 98 GLY A C 1
ATOM 750 O O . GLY A 1 98 ? -20.756 0.293 18.694 1.00 55.03 98 GLY A O 1
ATOM 751 N N . LYS A 1 99 ? -18.930 -0.864 18.102 1.00 52.47 99 LYS A N 1
ATOM 752 C CA . LYS A 1 99 ? -19.290 -2.153 18.737 1.00 52.47 99 LYS A CA 1
ATOM 753 C C . LYS A 1 99 ? -18.065 -2.939 19.248 1.00 52.47 99 LYS A C 1
ATOM 755 O O . LYS A 1 99 ? -16.937 -2.647 18.866 1.00 52.47 99 LYS A O 1
ATOM 760 N N . PRO A 1 100 ? -18.268 -3.948 20.123 1.00 47.03 100 PRO A N 1
ATOM 761 C CA . PRO A 1 100 ? -17.203 -4.858 20.543 1.00 47.03 100 PRO A CA 1
ATOM 762 C C . PRO A 1 100 ? -16.708 -5.726 19.380 1.00 47.03 100 PRO A C 1
ATOM 764 O O . PRO A 1 100 ? -17.494 -6.399 18.711 1.00 47.03 100 PRO A O 1
ATOM 767 N N . ILE A 1 101 ? -15.390 -5.744 19.192 1.00 51.56 101 ILE A N 1
ATOM 768 C CA . ILE A 1 101 ? -14.720 -6.540 18.166 1.00 51.56 101 ILE A CA 1
ATOM 769 C C . ILE A 1 101 ? -14.701 -8.015 18.566 1.00 51.56 101 ILE A C 1
ATOM 771 O O . ILE A 1 101 ? -14.308 -8.373 19.681 1.00 51.56 101 ILE A O 1
ATOM 775 N N . ARG A 1 102 ? -15.104 -8.892 17.644 1.00 45.03 102 ARG A N 1
ATOM 776 C CA . ARG A 1 102 ? -14.876 -10.333 17.784 1.00 45.03 102 ARG A CA 1
ATOM 777 C C . ARG A 1 102 ? -13.419 -10.614 17.436 1.00 45.03 102 ARG A C 1
ATOM 779 O O . ARG A 1 102 ? -12.957 -10.188 16.397 1.00 45.03 102 ARG A O 1
ATOM 786 N N . ARG A 1 103 ? -12.683 -11.317 18.299 1.00 39.75 103 ARG A N 1
ATOM 787 C CA . ARG A 1 103 ? -11.314 -11.751 17.984 1.00 39.75 103 ARG A CA 1
ATOM 788 C C . ARG A 1 103 ? -11.346 -12.835 16.902 1.00 39.75 103 ARG A C 1
ATOM 790 O O . ARG A 1 103 ? -11.689 -13.974 17.212 1.00 39.75 103 ARG A O 1
ATOM 797 N N . GLY A 1 104 ? -10.940 -12.497 15.682 1.00 42.06 104 GLY A N 1
ATOM 798 C CA . GLY A 1 104 ? -10.451 -13.453 14.687 1.00 42.06 104 GLY A CA 1
ATOM 799 C C . GLY A 1 104 ? -9.017 -13.914 14.987 1.00 42.06 104 GLY A C 1
ATOM 800 O O . GLY A 1 104 ? -8.253 -13.234 15.679 1.00 42.06 104 GLY A O 1
ATOM 801 N N . HIS A 1 105 ? -8.648 -15.104 14.511 1.00 37.66 105 HIS A N 1
ATOM 802 C CA . HIS A 1 105 ? -7.302 -15.656 14.681 1.00 37.66 105 HIS A CA 1
ATOM 803 C C . HIS A 1 105 ? -6.260 -14.764 13.980 1.00 37.66 105 HIS A C 1
ATOM 805 O O . HIS A 1 105 ? -6.452 -14.355 12.842 1.00 37.66 105 HIS A O 1
ATOM 811 N N . LYS A 1 106 ? -5.149 -14.454 14.665 1.00 39.69 106 LYS A N 1
ATOM 812 C CA . LYS A 1 106 ? -4.044 -13.650 14.114 1.00 39.69 106 LYS A CA 1
ATOM 813 C C . LYS A 1 106 ? -3.343 -14.433 13.003 1.00 39.69 106 LYS A C 1
ATOM 815 O O . LYS A 1 106 ? -2.568 -15.342 13.298 1.00 39.69 106 LYS A O 1
ATOM 820 N N . SER A 1 107 ? -3.594 -14.071 11.752 1.00 40.31 107 SER A N 1
ATOM 821 C CA . SER A 1 107 ? -2.896 -14.637 10.599 1.00 40.31 107 SER A CA 1
ATOM 822 C C . SER A 1 107 ? -1.430 -14.188 10.609 1.00 40.31 107 SER A C 1
ATOM 824 O O . SER A 1 107 ? -1.095 -13.002 10.587 1.00 40.31 107 SER A O 1
ATOM 826 N N . SER A 1 108 ? -0.550 -15.174 10.743 1.00 38.47 108 SER A N 1
ATOM 827 C CA . SER A 1 108 ? 0.897 -15.048 10.884 1.00 38.47 108 SER A CA 1
ATOM 828 C C . SER A 1 108 ? 1.561 -14.953 9.506 1.00 38.47 108 SER A C 1
ATOM 830 O O . SER A 1 108 ? 1.628 -15.952 8.803 1.00 38.47 108 SER A O 1
ATOM 832 N N . LEU A 1 109 ? 2.081 -13.765 9.180 1.00 50.50 109 LEU A N 1
ATOM 833 C CA . LEU A 1 109 ? 3.134 -13.447 8.198 1.00 50.50 109 LEU A CA 1
ATOM 834 C C . LEU A 1 109 ? 3.074 -14.165 6.826 1.00 50.50 109 LEU A C 1
ATOM 836 O O . LEU A 1 109 ? 3.424 -15.335 6.668 1.00 50.50 109 LEU A O 1
ATOM 840 N N . LEU A 1 110 ? 2.757 -13.357 5.809 1.00 45.22 110 LEU A N 1
ATOM 841 C CA . LEU A 1 110 ? 2.640 -13.658 4.376 1.00 45.22 110 LEU A CA 1
ATOM 842 C C . LEU A 1 110 ? 3.779 -14.523 3.788 1.00 45.22 110 LEU A C 1
ATOM 844 O O . LEU A 1 110 ? 3.518 -15.402 2.974 1.00 45.22 110 LEU A O 1
ATOM 848 N N . GLY A 1 111 ? 5.032 -14.325 4.217 1.00 42.34 111 GLY A N 1
ATOM 849 C CA . GLY A 1 111 ? 6.182 -15.074 3.685 1.00 42.34 111 GLY A CA 1
ATOM 850 C C . GLY A 1 111 ? 6.210 -16.549 4.099 1.00 42.34 111 GLY A C 1
ATOM 851 O O . GLY A 1 111 ? 6.577 -17.405 3.307 1.00 42.34 111 GLY A O 1
ATOM 852 N N . THR A 1 112 ? 5.758 -16.856 5.316 1.00 44.12 112 THR A N 1
ATOM 853 C CA . THR A 1 112 ? 5.650 -18.236 5.816 1.00 44.12 112 THR A CA 1
ATOM 854 C C . THR A 1 112 ? 4.367 -18.935 5.373 1.00 44.12 112 THR A C 1
ATOM 856 O O . THR A 1 112 ? 4.347 -20.157 5.292 1.00 44.12 112 THR A O 1
ATOM 859 N N . TRP A 1 113 ? 3.302 -18.181 5.079 1.00 43.12 113 TRP A N 1
ATOM 860 C CA . TRP A 1 113 ? 2.011 -18.738 4.657 1.00 43.12 113 TRP A CA 1
ATOM 861 C C . TRP A 1 113 ? 1.984 -19.096 3.164 1.00 43.12 113 TRP A C 1
ATOM 863 O O . TRP A 1 113 ? 1.514 -20.169 2.800 1.00 43.12 113 TRP A O 1
ATOM 873 N N . LEU A 1 114 ? 2.566 -18.253 2.302 1.00 48.69 114 LEU A N 1
ATOM 874 C CA . LEU A 1 114 ? 2.626 -18.520 0.858 1.00 48.69 114 LEU A CA 1
ATOM 875 C C . LEU A 1 114 ? 3.511 -19.733 0.516 1.00 48.69 114 LEU A C 1
ATOM 877 O O . LEU A 1 114 ? 3.210 -20.467 -0.422 1.00 48.69 114 LEU A O 1
ATOM 881 N N . GLU A 1 115 ? 4.565 -19.988 1.300 1.00 42.81 115 GLU A N 1
ATOM 882 C CA . GLU A 1 115 ? 5.373 -21.210 1.171 1.00 42.81 115 GLU A CA 1
ATOM 883 C C . GLU A 1 115 ? 4.661 -22.454 1.732 1.00 42.81 115 GLU A C 1
ATOM 885 O O . GLU A 1 115 ? 4.855 -23.549 1.205 1.00 42.81 115 GLU A O 1
ATOM 890 N N . ALA A 1 116 ? 3.821 -22.301 2.764 1.00 39.69 116 ALA A N 1
ATOM 891 C CA . ALA A 1 116 ? 3.112 -23.413 3.402 1.00 39.69 116 ALA A CA 1
ATOM 892 C C . ALA A 1 116 ? 1.956 -23.974 2.551 1.00 39.69 116 ALA A C 1
ATOM 894 O O . ALA A 1 116 ? 1.739 -25.184 2.571 1.00 39.69 116 ALA A O 1
ATOM 895 N N . ASP A 1 117 ? 1.281 -23.128 1.764 1.00 42.91 117 ASP A N 1
ATOM 896 C CA . ASP A 1 117 ? 0.151 -23.530 0.906 1.00 42.91 117 ASP A CA 1
ATOM 897 C C . ASP A 1 117 ? 0.543 -23.791 -0.562 1.00 42.91 117 ASP A C 1
ATOM 899 O O . ASP A 1 117 ? -0.306 -24.096 -1.399 1.00 42.91 117 ASP A O 1
ATOM 903 N N . GLY A 1 118 ? 1.832 -23.691 -0.912 1.00 45.03 118 GLY A N 1
ATOM 904 C CA . GLY A 1 118 ? 2.314 -23.960 -2.274 1.00 45.03 118 GLY A CA 1
ATOM 905 C C . GLY A 1 118 ? 1.839 -22.951 -3.332 1.00 45.03 118 GLY A C 1
ATOM 906 O O . GLY A 1 118 ? 1.990 -23.198 -4.532 1.00 45.03 118 GLY A O 1
ATOM 907 N N . LEU A 1 119 ? 1.288 -21.809 -2.911 1.00 53.59 119 LEU A N 1
ATOM 908 C CA . LEU A 1 119 ? 0.864 -20.728 -3.796 1.00 53.59 119 LEU A CA 1
ATOM 909 C C . LEU A 1 119 ? 2.087 -19.899 -4.202 1.00 53.59 119 LEU A C 1
ATOM 911 O O . LEU A 1 119 ? 2.558 -19.023 -3.478 1.00 53.59 119 LEU A O 1
ATOM 915 N N . GLY A 1 120 ? 2.621 -20.187 -5.390 1.00 66.50 120 GLY A N 1
ATOM 916 C CA . GLY A 1 120 ? 3.687 -19.386 -5.984 1.00 66.50 120 GLY A CA 1
ATOM 917 C C . GLY A 1 120 ? 3.239 -17.934 -6.164 1.00 66.50 120 GLY A C 1
ATOM 918 O O . GLY A 1 120 ? 2.239 -17.667 -6.826 1.00 66.50 120 GLY A O 1
ATOM 919 N N . TRP A 1 121 ? 3.989 -16.989 -5.602 1.00 80.00 121 TRP A N 1
ATOM 920 C CA . TRP A 1 121 ? 3.702 -15.562 -5.722 1.00 80.00 121 TRP A CA 1
ATOM 921 C C . TRP A 1 121 ? 4.685 -14.870 -6.672 1.00 80.00 121 TRP A C 1
ATOM 923 O O . TRP A 1 121 ? 5.849 -15.257 -6.811 1.00 80.00 121 TRP A O 1
ATOM 933 N N . TYR A 1 122 ? 4.211 -13.842 -7.370 1.00 87.25 122 TYR A N 1
ATOM 934 C CA . TYR A 1 122 ? 5.005 -13.088 -8.329 1.00 87.25 122 TYR A CA 1
ATOM 935 C C . TYR A 1 122 ? 5.756 -11.935 -7.655 1.00 87.25 122 TYR A C 1
ATOM 937 O O . TYR A 1 122 ? 5.149 -10.965 -7.200 1.00 87.25 122 TYR A O 1
ATOM 945 N N . ASN A 1 123 ? 7.087 -12.017 -7.648 1.00 86.31 123 ASN A N 1
ATOM 946 C CA . ASN A 1 123 ? 7.964 -10.936 -7.207 1.00 86.31 123 ASN A CA 1
ATOM 947 C C . ASN A 1 123 ? 8.554 -10.176 -8.416 1.00 86.31 123 ASN A C 1
ATOM 949 O O . ASN A 1 123 ? 9.356 -10.770 -9.151 1.00 86.31 123 ASN A O 1
ATOM 953 N N . PRO A 1 124 ? 8.240 -8.877 -8.605 1.00 85.25 124 PRO A N 1
ATOM 954 C CA . PRO A 1 124 ? 8.845 -8.062 -9.659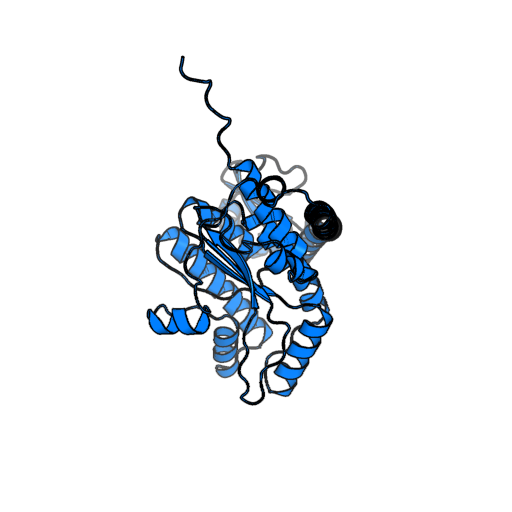 1.00 85.25 124 PRO A CA 1
ATOM 955 C C . PRO A 1 124 ? 10.379 -7.967 -9.578 1.00 85.25 124 PRO A C 1
ATOM 957 O O . PRO A 1 124 ? 11.036 -8.100 -10.605 1.00 85.25 124 PRO A O 1
ATOM 960 N N . ASP A 1 125 ? 10.973 -7.818 -8.389 1.00 84.12 125 ASP A N 1
ATOM 961 C CA . ASP A 1 125 ? 12.430 -7.712 -8.201 1.00 84.12 125 ASP A CA 1
ATOM 962 C C . ASP A 1 125 ? 13.149 -9.018 -8.590 1.00 84.12 125 ASP A C 1
ATOM 964 O O . ASP A 1 125 ? 14.195 -8.987 -9.247 1.00 84.12 125 ASP A O 1
ATOM 968 N N . SER A 1 126 ? 12.590 -10.183 -8.234 1.00 85.88 126 SER A N 1
ATOM 969 C CA . SER A 1 126 ? 13.136 -11.480 -8.673 1.00 85.88 126 SER A CA 1
ATOM 970 C C . SER A 1 126 ? 13.014 -11.663 -10.185 1.00 85.88 126 SER A C 1
ATOM 972 O O . SER A 1 126 ? 13.899 -12.246 -10.810 1.00 85.88 126 SER A O 1
ATOM 974 N N . PHE A 1 127 ? 11.937 -11.158 -10.791 1.00 87.25 127 PHE A N 1
ATOM 975 C CA . PHE A 1 127 ? 11.765 -11.193 -12.241 1.00 87.25 127 PHE A CA 1
ATOM 976 C C . PHE A 1 127 ? 12.784 -10.289 -12.948 1.00 87.25 127 PHE A C 1
ATOM 978 O O . PHE A 1 127 ? 13.489 -10.767 -13.839 1.00 87.25 127 PHE A O 1
ATOM 985 N N . THR A 1 128 ? 12.936 -9.039 -12.492 1.00 86.88 128 THR A N 1
ATOM 986 C CA . THR A 1 128 ? 13.964 -8.100 -12.968 1.00 86.88 128 THR A CA 1
ATOM 987 C C . THR A 1 128 ? 15.349 -8.731 -12.891 1.00 86.88 128 THR A C 1
ATOM 989 O O . THR A 1 128 ? 16.095 -8.686 -13.867 1.00 86.88 128 THR A O 1
ATOM 992 N N . ARG A 1 129 ? 15.697 -9.358 -11.759 1.00 86.75 129 ARG A N 1
ATOM 993 C CA . ARG A 1 129 ? 17.013 -9.983 -11.566 1.00 86.75 129 ARG A CA 1
ATOM 994 C C . ARG A 1 129 ? 17.318 -11.031 -12.633 1.00 86.75 129 ARG A C 1
ATOM 996 O O . ARG A 1 129 ? 18.384 -10.970 -13.232 1.00 86.75 129 ARG A O 1
ATOM 1003 N N . ARG A 1 130 ? 16.369 -11.928 -12.925 1.00 91.62 130 ARG A N 1
ATOM 1004 C CA . ARG A 1 130 ? 16.545 -12.958 -13.964 1.00 91.62 130 ARG A CA 1
ATOM 1005 C C . ARG A 1 130 ? 16.756 -12.364 -15.355 1.00 91.62 130 ARG A C 1
ATOM 1007 O O . ARG A 1 130 ? 17.549 -12.892 -16.125 1.00 91.62 130 ARG A O 1
ATOM 1014 N N . LEU A 1 131 ? 16.062 -11.275 -15.687 1.00 91.94 131 LEU A N 1
ATOM 1015 C CA . LEU A 1 131 ? 16.258 -10.595 -16.971 1.00 91.94 131 LEU A CA 1
ATOM 1016 C C . LEU A 1 131 ? 17.631 -9.921 -17.054 1.00 91.94 131 LEU A C 1
ATOM 1018 O O . LEU A 1 131 ? 18.304 -10.029 -18.077 1.00 91.94 131 LEU A O 1
ATOM 1022 N N . VAL A 1 132 ? 18.073 -9.276 -15.973 1.00 91.31 132 VAL A N 1
ATOM 1023 C CA . VAL A 1 132 ? 19.413 -8.673 -15.892 1.00 91.31 132 VAL A CA 1
ATOM 1024 C C . VAL A 1 132 ? 20.504 -9.741 -16.008 1.00 91.31 132 VAL A C 1
ATOM 1026 O O . VAL A 1 132 ? 21.460 -9.553 -16.754 1.00 91.31 132 VAL A O 1
ATOM 1029 N N . GLU A 1 133 ? 20.345 -10.888 -15.343 1.00 92.94 133 GLU A N 1
ATOM 1030 C CA . GLU A 1 133 ?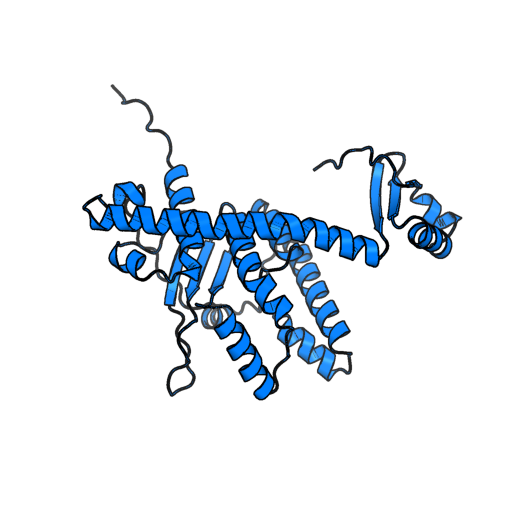 21.242 -12.048 -15.479 1.00 92.94 133 GLU A CA 1
ATOM 1031 C C . GLU A 1 133 ? 21.264 -12.602 -16.914 1.00 92.94 133 GLU A C 1
ATOM 1033 O O . GLU A 1 133 ? 22.302 -13.064 -17.384 1.00 92.94 133 GLU A O 1
ATOM 1038 N N . ALA A 1 134 ? 20.148 -12.494 -17.640 1.00 94.62 134 ALA A N 1
ATOM 1039 C CA . ALA A 1 134 ? 20.049 -12.824 -19.061 1.00 94.62 134 ALA A CA 1
ATOM 1040 C C . ALA A 1 134 ? 20.587 -11.719 -20.000 1.00 94.62 134 ALA A C 1
ATOM 1042 O O . ALA A 1 134 ? 20.478 -11.847 -21.219 1.00 94.62 134 ALA A O 1
ATOM 1043 N N . GLY A 1 135 ? 21.163 -10.641 -19.458 1.00 94.88 135 GLY A N 1
ATOM 1044 C CA . GLY A 1 135 ? 21.811 -9.569 -20.218 1.00 94.88 135 GLY A CA 1
ATOM 1045 C C . GLY A 1 135 ? 20.915 -8.382 -20.578 1.00 94.88 135 GLY A C 1
ATOM 1046 O O . GLY A 1 135 ? 21.340 -7.526 -21.353 1.00 94.88 135 GLY A O 1
ATOM 1047 N N . TRP A 1 136 ? 19.696 -8.296 -20.037 1.00 95.12 136 TRP A N 1
ATOM 1048 C CA . TRP A 1 136 ? 18.815 -7.152 -20.288 1.00 95.12 136 TRP A CA 1
ATOM 1049 C C . TRP A 1 136 ? 19.292 -5.900 -19.539 1.00 95.12 136 TRP A C 1
ATOM 1051 O O . TRP A 1 136 ? 19.686 -5.990 -18.370 1.00 95.12 136 TRP A O 1
ATOM 1061 N N . PRO A 1 137 ? 19.186 -4.702 -20.144 1.00 92.25 137 PRO A N 1
ATOM 1062 C CA . PRO A 1 137 ? 19.376 -3.452 -19.423 1.00 92.25 137 PRO A CA 1
ATOM 1063 C C . PRO A 1 137 ? 18.391 -3.329 -18.255 1.00 92.25 137 PRO A C 1
ATOM 1065 O O . PRO A 1 137 ? 17.197 -3.579 -18.399 1.00 92.25 137 PRO A O 1
ATOM 1068 N N . LEU A 1 138 ? 18.871 -2.877 -17.096 1.00 85.38 138 LEU A N 1
ATOM 1069 C CA . LEU A 1 138 ? 18.088 -2.803 -15.854 1.00 85.38 138 LEU A CA 1
ATOM 1070 C C . LEU A 1 138 ? 16.771 -2.022 -15.986 1.00 85.38 138 LEU A C 1
ATOM 1072 O O . LEU A 1 138 ? 15.758 -2.402 -15.404 1.00 85.38 138 LEU A O 1
ATOM 1076 N N . ALA A 1 139 ? 16.772 -0.926 -16.748 1.00 85.06 139 ALA A N 1
ATOM 1077 C CA . ALA A 1 139 ? 15.570 -0.129 -16.982 1.00 85.06 139 ALA A CA 1
ATOM 1078 C C . ALA A 1 139 ? 14.507 -0.905 -17.781 1.00 85.06 139 ALA A C 1
ATOM 1080 O O . ALA A 1 139 ? 13.325 -0.839 -17.447 1.00 85.06 139 ALA A O 1
ATOM 1081 N N . GLU A 1 140 ? 14.933 -1.665 -18.791 1.00 89.00 140 GLU A N 1
ATOM 1082 C CA . GLU A 1 140 ? 14.060 -2.507 -19.614 1.00 89.00 140 GLU A CA 1
ATOM 1083 C C . GLU A 1 140 ? 13.558 -3.710 -18.816 1.00 89.00 140 GLU A C 1
ATOM 1085 O O . GLU A 1 140 ? 12.361 -3.977 -18.808 1.00 89.00 140 GLU A O 1
ATOM 1090 N N . ALA A 1 141 ? 14.438 -4.359 -18.049 1.00 89.56 141 ALA A N 1
ATOM 1091 C CA . ALA A 1 141 ? 14.077 -5.454 -17.153 1.00 89.56 141 ALA A CA 1
ATOM 1092 C C . ALA A 1 141 ? 13.017 -5.038 -16.115 1.00 89.56 141 ALA A C 1
ATOM 1094 O O . ALA A 1 141 ? 12.053 -5.765 -15.890 1.00 89.56 141 ALA A O 1
ATOM 1095 N N . ASN A 1 142 ? 13.159 -3.849 -15.521 1.00 83.75 142 ASN A N 1
ATOM 1096 C CA . ASN A 1 142 ? 12.172 -3.295 -14.591 1.00 83.75 142 ASN A CA 1
ATOM 1097 C C . ASN A 1 142 ? 10.829 -2.985 -15.269 1.00 83.75 142 ASN A C 1
ATOM 1099 O O . ASN A 1 142 ? 9.771 -3.235 -14.689 1.00 83.75 142 ASN A O 1
ATOM 1103 N N . ALA A 1 143 ? 10.860 -2.419 -16.479 1.00 86.25 143 ALA A N 1
ATOM 1104 C CA . ALA A 1 143 ? 9.646 -2.140 -17.238 1.00 86.25 143 ALA A CA 1
ATOM 1105 C C . ALA A 1 143 ? 8.912 -3.440 -17.599 1.00 86.25 143 ALA A C 1
ATOM 1107 O O . ALA A 1 143 ? 7.701 -3.529 -17.396 1.00 86.25 143 ALA A O 1
ATOM 1108 N N . GLU A 1 144 ? 9.648 -4.456 -18.047 1.00 92.06 144 GLU A N 1
ATOM 1109 C CA . GLU A 1 144 ? 9.113 -5.773 -18.386 1.00 92.06 144 GLU A CA 1
ATOM 1110 C C . GLU A 1 144 ? 8.536 -6.479 -17.153 1.00 92.06 144 GLU A C 1
ATOM 1112 O O . GLU A 1 144 ? 7.401 -6.946 -17.186 1.00 92.06 144 GLU A O 1
ATOM 1117 N N . ALA A 1 145 ? 9.246 -6.477 -16.018 1.00 87.50 145 ALA A N 1
ATOM 1118 C CA . ALA A 1 145 ? 8.745 -7.050 -14.767 1.00 87.50 145 ALA A CA 1
ATOM 1119 C C . ALA A 1 145 ? 7.420 -6.409 -14.320 1.00 87.50 145 ALA A C 1
ATOM 1121 O O . ALA A 1 145 ? 6.516 -7.086 -13.818 1.00 87.50 145 ALA A O 1
ATOM 1122 N N . TRP A 1 146 ? 7.279 -5.098 -14.514 1.00 88.88 146 TRP A N 1
ATOM 1123 C CA . TRP A 1 146 ? 6.038 -4.395 -14.214 1.00 88.88 146 TRP A CA 1
ATOM 1124 C C . TRP A 1 146 ? 4.913 -4.758 -15.194 1.00 88.88 146 TRP A C 1
ATOM 1126 O O . TRP A 1 146 ? 3.790 -5.036 -14.763 1.00 88.88 146 TRP A O 1
ATOM 1136 N N . GLN A 1 147 ? 5.207 -4.789 -16.498 1.00 88.88 147 GLN A N 1
ATOM 1137 C CA . GLN A 1 147 ? 4.236 -5.157 -17.532 1.00 88.88 147 GLN A CA 1
ATOM 1138 C C . GLN A 1 147 ? 3.741 -6.591 -17.345 1.00 88.88 147 GLN A C 1
ATOM 1140 O O . GLN A 1 147 ? 2.533 -6.827 -17.400 1.00 88.88 147 GLN A O 1
ATOM 1145 N N . GLU A 1 148 ? 4.644 -7.519 -17.042 1.00 92.44 148 GLU A N 1
ATOM 1146 C CA . GLU A 1 148 ? 4.327 -8.921 -16.802 1.00 92.44 148 GLU A CA 1
ATOM 1147 C C . GLU A 1 14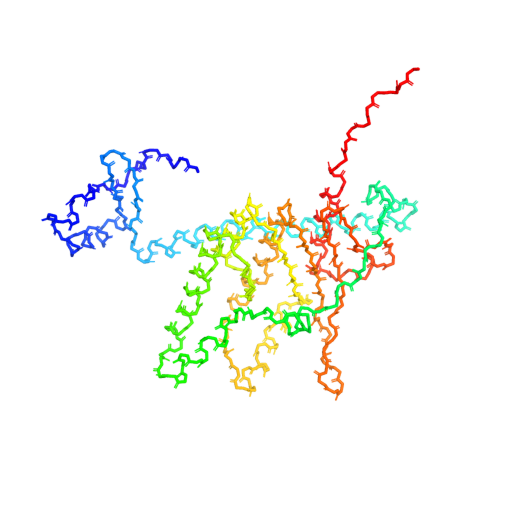8 ? 3.453 -9.100 -15.554 1.00 92.44 148 GLU A C 1
ATOM 1149 O O . GLU A 1 148 ? 2.456 -9.820 -15.601 1.00 92.44 148 GLU A O 1
ATOM 1154 N N . GLY A 1 149 ? 3.747 -8.390 -14.459 1.00 90.94 149 GLY A N 1
ATOM 1155 C CA . GLY A 1 149 ? 2.897 -8.400 -13.264 1.00 90.94 149 GLY A CA 1
ATOM 1156 C C . GLY A 1 149 ? 1.477 -7.904 -13.556 1.00 90.94 149 GLY A C 1
ATOM 1157 O O . GLY A 1 149 ? 0.498 -8.557 -13.196 1.00 90.94 149 GLY A O 1
ATOM 1158 N N . ALA A 1 150 ? 1.349 -6.790 -14.285 1.00 92.44 150 ALA A N 1
ATOM 1159 C CA . ALA A 1 150 ? 0.049 -6.256 -14.687 1.00 92.44 150 ALA A CA 1
ATOM 1160 C C . ALA A 1 150 ? -0.684 -7.174 -15.683 1.00 92.44 150 ALA A C 1
ATOM 1162 O O . ALA A 1 150 ? -1.911 -7.266 -15.651 1.00 92.44 150 ALA A O 1
ATOM 1163 N N . ARG A 1 151 ? 0.042 -7.852 -16.580 1.00 94.88 151 ARG A N 1
ATOM 1164 C CA . ARG A 1 151 ? -0.525 -8.830 -17.519 1.00 94.88 151 ARG A CA 1
ATOM 1165 C C . ARG A 1 151 ? -1.089 -10.035 -16.771 1.00 94.88 151 ARG A C 1
ATOM 1167 O O . ARG A 1 151 ? -2.231 -10.402 -17.026 1.00 94.88 151 ARG A O 1
ATOM 1174 N N . ARG A 1 152 ? -0.327 -10.603 -15.830 1.00 94.50 152 ARG A N 1
ATOM 1175 C CA . ARG A 1 152 ? -0.766 -11.732 -14.995 1.00 94.50 152 ARG A CA 1
ATOM 1176 C C . ARG A 1 152 ? -1.967 -11.377 -14.130 1.00 94.50 152 ARG A C 1
ATOM 1178 O O . ARG A 1 152 ? -2.904 -12.159 -14.089 1.00 94.50 152 ARG A O 1
ATOM 1185 N N . LEU A 1 153 ? -1.986 -10.186 -13.527 1.00 94.44 153 LEU A N 1
ATOM 1186 C CA . LEU A 1 153 ? -3.144 -9.717 -12.763 1.00 94.44 153 LEU A CA 1
ATOM 1187 C C . LEU A 1 153 ? -4.399 -9.614 -13.641 1.00 94.44 153 LEU A C 1
ATOM 1189 O O . LEU A 1 153 ? -5.449 -10.118 -13.264 1.00 94.44 153 LEU A O 1
ATOM 1193 N N . ARG A 1 154 ? -4.300 -9.012 -14.833 1.00 95.31 154 ARG A N 1
ATOM 1194 C CA . ARG A 1 154 ? -5.440 -8.947 -15.766 1.00 95.31 154 ARG A CA 1
ATOM 1195 C C . ARG A 1 154 ? -5.908 -10.328 -16.206 1.00 95.31 154 ARG A C 1
ATOM 1197 O O . ARG A 1 154 ? -7.108 -10.543 -16.314 1.00 95.31 154 ARG A O 1
ATOM 1204 N N . GLN A 1 155 ? -4.969 -11.233 -16.466 1.00 95.38 155 GLN A N 1
ATOM 1205 C CA . GLN A 1 155 ? -5.286 -12.607 -16.831 1.00 95.38 155 GLN A CA 1
ATOM 1206 C C . GLN A 1 155 ? -6.019 -13.318 -15.691 1.00 95.38 155 GLN A C 1
ATOM 1208 O O . GLN A 1 155 ? -7.070 -13.893 -15.927 1.00 95.38 155 GLN A O 1
ATOM 1213 N N . ALA A 1 156 ? -5.531 -13.188 -14.458 1.00 93.81 156 ALA A N 1
ATOM 1214 C CA . ALA A 1 156 ? -6.176 -13.755 -13.283 1.00 93.81 156 ALA A CA 1
ATOM 1215 C C . ALA A 1 156 ? -7.606 -13.234 -13.096 1.00 93.81 156 ALA A C 1
ATOM 1217 O O . ALA A 1 156 ? -8.524 -14.023 -12.902 1.00 93.81 156 ALA A O 1
ATOM 1218 N N . ILE A 1 157 ? -7.807 -11.921 -13.267 1.00 94.19 157 ILE A N 1
ATOM 1219 C CA . ILE A 1 157 ? -9.137 -11.301 -13.225 1.00 94.19 157 ILE A CA 1
ATOM 1220 C C . ILE A 1 157 ? -10.055 -11.868 -14.318 1.00 94.19 157 ILE A C 1
ATOM 1222 O O . ILE A 1 157 ? -11.219 -12.143 -14.051 1.00 94.19 157 ILE A O 1
ATOM 1226 N N . ALA A 1 158 ? -9.553 -12.023 -15.546 1.00 95.31 158 ALA A N 1
ATOM 1227 C CA . ALA A 1 158 ? -10.342 -12.512 -16.676 1.00 95.31 158 ALA A CA 1
ATOM 1228 C C . ALA A 1 158 ? -10.694 -14.003 -16.558 1.00 95.31 158 ALA A C 1
ATOM 1230 O O . ALA A 1 158 ? -11.804 -14.401 -16.909 1.00 95.31 158 ALA A O 1
ATOM 1231 N N . ASP A 1 159 ? -9.754 -14.803 -16.060 1.00 95.50 159 ASP A N 1
ATOM 1232 C CA . ASP A 1 159 ? -9.874 -16.257 -15.960 1.00 95.50 159 ASP A CA 1
ATOM 1233 C C . ASP A 1 159 ? -10.559 -16.693 -14.648 1.00 95.50 159 ASP A C 1
ATOM 1235 O O . ASP A 1 159 ? -10.933 -17.858 -14.510 1.00 95.50 159 ASP A O 1
ATOM 1239 N N . GLY A 1 160 ? -10.740 -15.779 -13.686 1.00 93.19 160 GLY A N 1
ATOM 1240 C CA . GLY A 1 160 ? -11.284 -16.087 -12.360 1.00 93.19 160 GLY A CA 1
ATOM 1241 C C . GLY A 1 160 ? -10.326 -16.909 -11.491 1.00 93.19 160 GLY A C 1
ATOM 1242 O O . GLY A 1 160 ? -10.779 -17.704 -10.669 1.00 93.19 160 GLY A O 1
ATOM 1243 N N . SER A 1 161 ? -9.016 -16.797 -11.730 1.00 91.94 161 SER A N 1
ATOM 1244 C CA . SER A 1 161 ? -7.987 -17.615 -11.078 1.00 91.94 161 SER A CA 1
ATOM 1245 C C . SER A 1 161 ? -7.247 -16.854 -9.981 1.00 91.94 161 SER A C 1
ATOM 1247 O O . SER A 1 161 ? -7.056 -15.643 -10.082 1.00 91.94 161 SER A O 1
ATOM 1249 N N . ASP A 1 162 ? -6.703 -17.576 -9.006 1.00 89.00 162 ASP A N 1
ATOM 1250 C CA . ASP A 1 162 ? -5.915 -16.973 -7.931 1.00 89.00 162 ASP A CA 1
ATOM 1251 C C . ASP A 1 162 ? -4.569 -16.422 -8.428 1.00 89.00 162 ASP A C 1
ATOM 1253 O O . ASP A 1 162 ? -3.855 -17.053 -9.214 1.00 89.00 162 ASP A O 1
ATOM 1257 N N . PHE A 1 163 ? -4.191 -15.239 -7.937 1.00 90.62 163 PHE A N 1
ATOM 1258 C CA . PHE A 1 163 ? -2.894 -14.633 -8.226 1.00 90.62 163 PHE A CA 1
ATOM 1259 C C . PHE A 1 163 ? -2.364 -13.827 -7.040 1.00 90.62 163 PHE A C 1
ATOM 1261 O O . PHE A 1 163 ? -2.951 -12.826 -6.633 1.00 90.62 163 PHE A O 1
ATOM 1268 N N . ALA A 1 164 ? -1.205 -14.238 -6.527 1.00 90.06 164 ALA A N 1
ATOM 1269 C CA . ALA A 1 164 ? -0.477 -13.535 -5.478 1.00 90.06 164 ALA A CA 1
ATOM 1270 C C . ALA A 1 164 ? 0.740 -12.811 -6.068 1.00 90.06 164 ALA A C 1
ATOM 1272 O O . ALA A 1 164 ? 1.478 -13.380 -6.877 1.00 90.06 164 ALA A O 1
ATOM 1273 N N . PHE A 1 165 ? 0.979 -11.563 -5.663 1.00 90.31 165 PHE A N 1
ATOM 1274 C CA . PHE A 1 165 ? 2.111 -10.774 -6.149 1.00 90.31 165 PHE A CA 1
ATOM 1275 C C . PHE A 1 165 ? 2.510 -9.649 -5.189 1.00 90.31 165 PHE A C 1
ATOM 1277 O O . PHE A 1 165 ? 1.693 -9.167 -4.407 1.00 90.31 165 PHE A O 1
ATOM 1284 N N . GLU A 1 166 ? 3.760 -9.194 -5.287 1.00 88.69 166 GLU A N 1
ATOM 1285 C CA . GLU A 1 166 ? 4.231 -8.002 -4.576 1.00 88.69 166 GLU A CA 1
ATOM 1286 C C . GLU A 1 166 ? 4.044 -6.726 -5.395 1.00 88.69 166 GLU A C 1
ATOM 1288 O O . GLU A 1 166 ? 4.256 -6.676 -6.609 1.00 88.69 166 GLU A O 1
ATOM 1293 N N . THR A 1 167 ? 3.709 -5.647 -4.694 1.00 90.25 167 THR A N 1
ATOM 1294 C CA . THR A 1 167 ? 3.631 -4.300 -5.252 1.00 90.25 167 THR A CA 1
ATOM 1295 C C . THR A 1 167 ? 3.988 -3.272 -4.189 1.00 90.25 167 THR A C 1
ATOM 1297 O O . THR A 1 167 ? 3.706 -3.459 -3.009 1.00 90.25 167 THR A O 1
ATOM 1300 N N . THR A 1 168 ? 4.558 -2.139 -4.602 1.00 89.31 168 THR A N 1
ATOM 1301 C CA . THR A 1 168 ? 4.770 -1.003 -3.691 1.00 89.31 168 THR A CA 1
ATOM 1302 C C . THR A 1 168 ? 3.475 -0.262 -3.369 1.00 89.31 168 THR A C 1
ATOM 1304 O O . THR A 1 168 ? 3.498 0.644 -2.547 1.00 89.31 168 THR A O 1
ATOM 1307 N N . LEU A 1 169 ? 2.386 -0.545 -4.095 1.00 93.56 169 LEU A N 1
ATOM 1308 C CA . LEU A 1 169 ? 1.084 0.135 -4.042 1.00 93.56 169 LEU A CA 1
ATOM 1309 C C . LEU A 1 169 ? 1.104 1.658 -4.312 1.00 93.56 169 LEU A C 1
ATOM 1311 O O . LEU A 1 169 ? 0.055 2.234 -4.546 1.00 93.56 169 LEU A O 1
ATOM 1315 N N . GLY A 1 170 ? 2.264 2.319 -4.373 1.00 87.00 170 GLY A N 1
ATOM 1316 C CA . GLY A 1 170 ? 2.407 3.760 -4.647 1.00 87.00 170 GLY A CA 1
ATOM 1317 C C . GLY A 1 170 ? 2.406 4.173 -6.127 1.00 87.00 170 GLY A C 1
ATOM 1318 O O . GLY A 1 170 ? 2.939 5.217 -6.477 1.00 87.00 170 GLY A O 1
ATOM 1319 N N . GLY A 1 171 ? 1.902 3.332 -7.031 1.00 86.94 171 GLY A N 1
ATOM 1320 C CA . GLY A 1 171 ? 1.625 3.711 -8.426 1.00 86.94 171 GLY A CA 1
ATOM 1321 C C . GLY A 1 171 ? 0.123 3.655 -8.691 1.00 86.94 171 GLY A C 1
ATOM 1322 O O . GLY A 1 171 ? -0.606 3.154 -7.852 1.00 86.94 171 GLY A O 1
ATOM 1323 N N . ASN A 1 172 ? -0.356 4.094 -9.857 1.00 86.31 172 ASN A N 1
ATOM 1324 C CA . ASN A 1 172 ? -1.807 4.176 -10.111 1.00 86.31 172 ASN A CA 1
ATOM 1325 C C . ASN A 1 172 ? -2.406 2.911 -10.748 1.00 86.31 172 ASN A C 1
ATOM 1327 O O . ASN A 1 172 ? -3.554 2.562 -10.492 1.00 86.31 172 ASN A O 1
ATOM 1331 N N . THR A 1 173 ? -1.634 2.191 -11.567 1.00 88.12 173 THR A N 1
ATOM 1332 C CA . THR A 1 173 ? -2.160 1.064 -12.356 1.00 88.12 173 THR A CA 1
ATOM 1333 C C . THR A 1 173 ? -2.579 -0.124 -11.500 1.00 88.12 173 THR A C 1
ATOM 1335 O O . THR A 1 173 ? -3.660 -0.661 -11.707 1.00 88.12 173 THR A O 1
ATOM 1338 N N . ILE A 1 174 ? -1.742 -0.544 -10.547 1.00 93.12 174 ILE A N 1
ATOM 1339 C CA . ILE A 1 174 ? -2.052 -1.708 -9.709 1.00 93.12 174 ILE A CA 1
ATOM 1340 C C . ILE A 1 174 ? -3.259 -1.435 -8.799 1.00 93.12 174 ILE A C 1
ATOM 1342 O O . ILE A 1 174 ? -4.176 -2.246 -8.837 1.00 93.12 174 ILE A O 1
ATOM 1346 N N . PRO A 1 175 ? -3.346 -0.313 -8.055 1.00 94.12 175 PRO A N 1
ATOM 1347 C CA . PRO A 1 175 ? -4.554 0.009 -7.295 1.00 94.12 175 PRO A CA 1
ATOM 1348 C C . PRO A 1 175 ? -5.818 0.051 -8.150 1.00 94.12 175 PRO A C 1
ATOM 1350 O O . PRO A 1 175 ? -6.851 -0.451 -7.726 1.00 94.12 175 PRO A O 1
ATOM 1353 N N . HIS A 1 176 ? -5.743 0.589 -9.369 1.00 93.06 176 HIS A N 1
ATOM 1354 C CA . HIS A 1 176 ? -6.889 0.591 -10.273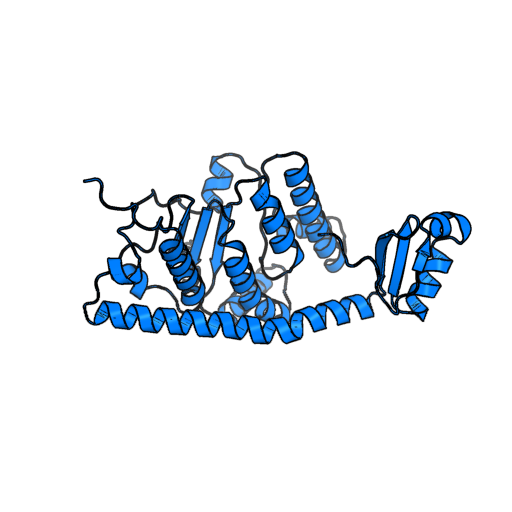 1.00 93.06 176 HIS A CA 1
ATOM 1355 C C . HIS A 1 176 ? -7.337 -0.832 -10.644 1.00 93.06 176 HIS A C 1
ATOM 1357 O O . HIS A 1 176 ? -8.510 -1.160 -10.492 1.00 93.06 176 HIS A O 1
ATOM 1363 N N . LEU A 1 177 ? -6.401 -1.700 -11.039 1.00 94.38 177 LEU A N 1
ATOM 1364 C CA . LEU A 1 177 ? -6.698 -3.102 -11.356 1.00 94.38 177 LEU A CA 1
ATOM 1365 C C . LEU A 1 177 ? -7.219 -3.876 -10.136 1.00 94.38 177 LEU A C 1
ATOM 1367 O O . LEU A 1 177 ? -8.149 -4.663 -10.264 1.00 94.38 177 LEU A O 1
ATOM 1371 N N . LEU A 1 178 ? -6.664 -3.636 -8.943 1.00 96.81 178 LEU A N 1
ATOM 1372 C CA . LEU A 1 178 ? -7.168 -4.229 -7.700 1.00 96.81 178 LEU A CA 1
ATOM 1373 C C . LEU A 1 178 ? -8.599 -3.763 -7.408 1.00 96.81 178 LEU A C 1
ATOM 1375 O O . LEU A 1 178 ? -9.447 -4.569 -7.038 1.00 96.81 178 LEU A O 1
ATOM 1379 N N . ARG A 1 179 ? -8.898 -2.479 -7.634 1.00 95.81 179 ARG A N 1
ATOM 1380 C CA . ARG A 1 179 ? -10.245 -1.931 -7.460 1.00 95.81 179 ARG A CA 1
ATOM 1381 C C . ARG A 1 179 ? -11.259 -2.565 -8.413 1.00 95.81 179 ARG A C 1
ATOM 1383 O O . ARG A 1 179 ? -12.409 -2.759 -8.011 1.00 95.81 179 ARG A O 1
ATOM 1390 N N . GLU A 1 180 ? -10.860 -2.855 -9.649 1.00 94.06 180 GLU A N 1
ATOM 1391 C CA . GLU A 1 180 ? -11.667 -3.617 -10.608 1.00 94.06 180 GLU A CA 1
ATOM 1392 C C . GLU A 1 180 ? -11.856 -5.064 -10.135 1.00 94.06 180 GLU A C 1
ATOM 1394 O O . GLU A 1 180 ? -12.989 -5.553 -10.094 1.00 94.06 180 GLU A O 1
ATOM 1399 N N . ALA A 1 181 ? -10.773 -5.712 -9.693 1.00 96.12 181 ALA A N 1
ATOM 1400 C CA . ALA A 1 181 ? -10.781 -7.087 -9.200 1.00 96.12 181 ALA A CA 1
ATOM 1401 C C . ALA A 1 181 ? -11.748 -7.281 -8.025 1.00 96.12 181 ALA A C 1
ATOM 1403 O O . ALA A 1 181 ? -12.470 -8.271 -8.015 1.00 96.12 181 ALA A O 1
ATOM 1404 N N . CYS A 1 182 ? -11.862 -6.313 -7.106 1.00 95.88 182 CYS A N 1
ATOM 1405 C CA . CYS A 1 182 ? -12.801 -6.350 -5.974 1.00 95.88 182 CYS A CA 1
ATOM 1406 C C . CYS A 1 182 ? -14.276 -6.581 -6.364 1.00 95.88 182 CYS A C 1
ATOM 1408 O O . CYS A 1 182 ? -15.086 -6.914 -5.506 1.00 95.88 182 CYS A O 1
ATOM 1410 N N . SER A 1 183 ? -14.663 -6.368 -7.627 1.00 93.25 183 SER A N 1
ATOM 1411 C CA . SER A 1 183 ? -16.028 -6.659 -8.095 1.00 93.25 183 SER A CA 1
ATOM 1412 C C . SER A 1 183 ? -16.286 -8.139 -8.401 1.00 93.25 183 SER A C 1
ATOM 1414 O O . SER A 1 183 ? -17.441 -8.536 -8.530 1.00 93.25 183 SER A O 1
ATOM 1416 N N . GLN A 1 184 ? -15.227 -8.937 -8.549 1.00 94.81 184 GLN A N 1
ATOM 1417 C CA . GLN A 1 184 ? -15.283 -10.319 -9.040 1.00 94.81 184 GLN A CA 1
ATOM 1418 C C . GLN A 1 184 ? -14.423 -11.288 -8.211 1.00 94.81 184 GLN A C 1
ATOM 1420 O O . GLN A 1 184 ? -14.593 -12.493 -8.338 1.00 94.81 184 GLN A O 1
ATOM 1425 N N . HIS A 1 185 ? -13.513 -10.773 -7.381 1.00 95.38 185 HIS A N 1
ATOM 1426 C CA . HIS A 1 185 ? -12.545 -11.538 -6.599 1.00 95.38 185 HIS A CA 1
ATOM 1427 C C . HIS A 1 185 ? -12.506 -11.071 -5.146 1.00 95.38 185 HIS A C 1
ATOM 1429 O O . HIS A 1 185 ? -12.719 -9.893 -4.837 1.00 95.38 185 HIS A O 1
ATOM 1435 N N . ASP A 1 186 ? -12.118 -11.995 -4.271 1.00 94.50 186 ASP A N 1
ATOM 1436 C CA . ASP A 1 186 ? -11.784 -11.705 -2.883 1.00 94.50 186 ASP A CA 1
ATOM 1437 C C . ASP A 1 186 ? -10.354 -11.158 -2.831 1.00 94.50 186 ASP A C 1
ATOM 1439 O O . ASP A 1 186 ? -9.374 -11.897 -2.834 1.00 94.50 186 ASP A O 1
ATOM 1443 N N . VAL A 1 187 ? -10.230 -9.829 -2.841 1.00 95.69 187 VAL A N 1
ATOM 1444 C CA . VAL A 1 187 ? -8.923 -9.163 -2.793 1.00 95.69 187 VAL A CA 1
ATOM 1445 C C . VAL A 1 187 ? -8.470 -9.022 -1.343 1.00 95.69 187 VAL A C 1
ATOM 1447 O O . VAL A 1 187 ? -9.117 -8.327 -0.553 1.00 95.69 187 VAL A O 1
ATOM 1450 N N . ALA A 1 188 ? -7.335 -9.642 -1.024 1.00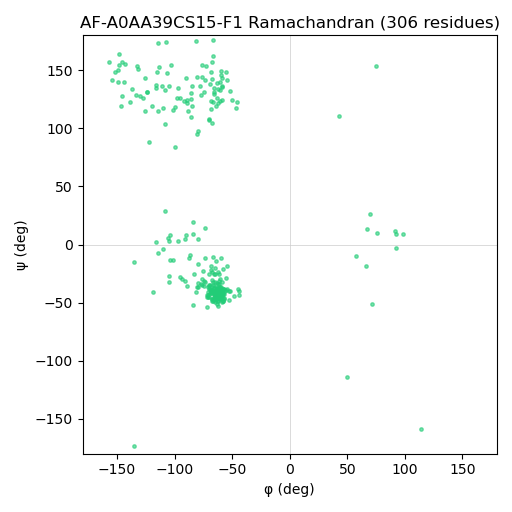 94.94 188 ALA A N 1
ATOM 1451 C CA . ALA A 1 188 ? -6.663 -9.541 0.266 1.00 94.94 188 ALA A CA 1
ATOM 1452 C C . ALA A 1 188 ? -5.336 -8.772 0.139 1.00 94.94 188 ALA A C 1
ATOM 1454 O O . ALA A 1 188 ? -4.569 -8.996 -0.800 1.00 94.94 188 ALA A O 1
ATOM 1455 N N . ILE A 1 189 ? -5.055 -7.857 1.074 1.00 95.69 189 ILE A N 1
ATOM 1456 C CA . ILE A 1 189 ? -3.803 -7.083 1.106 1.00 95.69 189 ILE A CA 1
ATOM 1457 C C . ILE A 1 189 ? -3.089 -7.271 2.444 1.00 95.69 189 ILE A C 1
ATOM 1459 O O . ILE A 1 189 ? -3.665 -7.048 3.506 1.00 95.69 189 ILE A O 1
ATOM 1463 N N . TRP A 1 190 ? -1.790 -7.568 2.377 1.00 93.25 190 TRP A N 1
ATOM 1464 C CA . TRP A 1 190 ? -0.865 -7.471 3.504 1.00 93.25 190 TRP A CA 1
ATOM 1465 C C . TRP A 1 190 ? 0.064 -6.284 3.270 1.00 93.25 190 TRP A C 1
ATOM 1467 O O . TRP A 1 190 ? 0.974 -6.334 2.443 1.00 93.25 190 TRP A O 1
ATOM 1477 N N . PHE A 1 191 ? -0.195 -5.192 3.979 1.00 95.50 191 PHE A N 1
ATOM 1478 C CA . PHE A 1 191 ? 0.544 -3.945 3.859 1.00 95.50 191 PHE A CA 1
ATOM 1479 C C . PHE A 1 191 ? 1.606 -3.839 4.955 1.00 95.50 191 PHE A C 1
ATOM 1481 O O . PHE A 1 191 ? 1.298 -3.907 6.144 1.00 95.50 191 PHE A O 1
ATOM 1488 N N . CYS A 1 192 ? 2.858 -3.607 4.569 1.00 92.06 192 CYS A N 1
ATOM 1489 C CA . CYS A 1 192 ? 3.968 -3.404 5.499 1.00 92.06 192 CYS A CA 1
ATOM 1490 C C . CYS A 1 192 ? 4.489 -1.970 5.376 1.00 92.06 192 CYS A C 1
ATOM 1492 O O . CYS A 1 192 ? 5.027 -1.597 4.333 1.00 92.06 192 CYS A O 1
ATOM 1494 N N . GLY A 1 193 ? 4.349 -1.177 6.438 1.00 93.19 193 GLY A N 1
ATOM 1495 C CA . GLY A 1 193 ? 4.840 0.201 6.491 1.00 93.19 193 GLY A CA 1
ATOM 1496 C C . GLY A 1 193 ? 6.068 0.384 7.379 1.00 93.19 193 GLY A C 1
ATOM 1497 O O . GLY A 1 193 ? 6.522 -0.536 8.065 1.00 93.19 193 GLY A O 1
ATOM 1498 N N . LEU A 1 194 ? 6.611 1.602 7.343 1.00 93.56 194 LEU A N 1
ATOM 1499 C CA . LEU A 1 194 ? 7.754 2.048 8.139 1.00 93.56 194 LEU A CA 1
ATOM 1500 C C . LEU A 1 194 ? 7.438 3.389 8.798 1.00 93.56 194 LEU A C 1
ATOM 1502 O O . LEU A 1 194 ? 6.716 4.206 8.230 1.00 93.56 194 LEU A O 1
ATOM 1506 N N . ALA A 1 195 ? 8.057 3.635 9.951 1.00 94.12 195 ALA A N 1
ATOM 1507 C CA . ALA A 1 195 ? 7.856 4.828 10.763 1.00 94.12 195 ALA A CA 1
ATOM 1508 C C . ALA A 1 195 ? 8.115 6.127 10.001 1.00 94.12 195 ALA A C 1
ATOM 1510 O O . ALA A 1 195 ? 7.383 7.098 10.177 1.00 94.12 195 ALA A O 1
ATOM 1511 N N . THR A 1 196 ? 9.150 6.144 9.161 1.00 94.19 196 THR A N 1
ATOM 1512 C CA . THR A 1 196 ? 9.550 7.329 8.405 1.00 94.19 196 THR A CA 1
ATOM 1513 C C . THR A 1 196 ? 10.043 6.961 7.015 1.00 94.19 196 THR A C 1
ATOM 1515 O O . THR A 1 196 ? 10.538 5.856 6.763 1.00 94.19 196 THR A O 1
ATOM 1518 N N . VAL A 1 197 ? 9.951 7.925 6.105 1.00 92.94 197 VAL A N 1
ATOM 1519 C CA . VAL A 1 197 ? 10.518 7.795 4.765 1.00 92.94 197 VAL A CA 1
ATOM 1520 C C . VAL A 1 197 ? 12.048 7.770 4.803 1.00 92.94 197 VAL A C 1
ATOM 1522 O O . VAL A 1 197 ? 12.673 7.058 4.023 1.00 92.94 197 VAL A O 1
ATOM 1525 N N . GLU A 1 198 ? 12.668 8.450 5.767 1.00 95.25 198 GLU A N 1
ATOM 1526 C CA . GLU A 1 198 ? 14.112 8.407 6.011 1.00 95.25 198 GLU A CA 1
ATOM 1527 C C . GLU A 1 198 ? 14.574 6.993 6.381 1.00 95.25 198 GLU A C 1
ATOM 1529 O O . GLU A 1 198 ? 15.607 6.538 5.889 1.00 95.25 198 GLU A O 1
ATOM 1534 N N . LEU A 1 199 ? 13.789 6.261 7.182 1.00 91.94 199 LEU A N 1
ATOM 1535 C CA . LEU A 1 199 ? 14.064 4.856 7.479 1.00 91.94 199 LEU A CA 1
ATOM 1536 C C . LEU A 1 199 ? 13.971 3.994 6.214 1.00 91.94 199 LEU A C 1
ATOM 1538 O O . LEU A 1 199 ? 14.791 3.096 6.020 1.00 91.94 199 LEU A O 1
ATOM 1542 N N . HIS A 1 200 ? 13.011 4.278 5.332 1.00 90.38 200 HIS A N 1
ATOM 1543 C CA . HIS A 1 200 ? 12.894 3.592 4.046 1.00 90.38 200 HIS A CA 1
ATOM 1544 C C . HIS A 1 200 ? 14.131 3.845 3.168 1.00 90.38 200 HIS A C 1
ATOM 1546 O O . HIS A 1 200 ? 14.747 2.893 2.690 1.00 90.38 200 HIS A O 1
ATOM 1552 N N . VAL A 1 201 ? 14.551 5.107 3.029 1.00 91.50 201 VAL A N 1
ATOM 1553 C CA . VAL A 1 201 ? 15.766 5.493 2.290 1.00 91.50 201 VAL A CA 1
ATOM 1554 C C . VAL A 1 201 ? 17.002 4.795 2.863 1.00 91.50 201 VAL A C 1
ATOM 1556 O O . VAL A 1 201 ? 17.778 4.210 2.108 1.00 91.50 201 VAL A O 1
ATOM 1559 N N . ALA A 1 202 ? 17.163 4.784 4.189 1.00 90.25 202 ALA A N 1
ATOM 1560 C CA . ALA A 1 202 ? 18.285 4.118 4.847 1.00 90.25 202 ALA A CA 1
ATOM 1561 C C . ALA A 1 202 ? 18.305 2.602 4.585 1.00 90.25 202 ALA A C 1
ATOM 1563 O O . ALA A 1 202 ? 19.364 2.028 4.329 1.00 90.25 202 ALA A O 1
ATOM 1564 N N . ARG A 1 203 ? 17.137 1.946 4.595 1.00 87.69 203 ARG A N 1
ATOM 1565 C CA . ARG A 1 203 ? 17.021 0.509 4.300 1.00 87.69 203 ARG A CA 1
ATOM 1566 C C . ARG A 1 203 ? 17.320 0.183 2.843 1.00 87.69 203 ARG A C 1
ATOM 1568 O O . ARG A 1 203 ? 17.987 -0.817 2.583 1.00 87.69 203 ARG A O 1
ATOM 1575 N N . VAL A 1 204 ? 16.881 1.021 1.903 1.00 86.94 204 VAL A N 1
ATOM 1576 C CA . VAL A 1 204 ? 17.248 0.866 0.488 1.00 86.94 204 VAL A CA 1
ATOM 1577 C C . VAL A 1 204 ? 18.756 1.023 0.322 1.00 86.94 204 VAL A C 1
ATOM 1579 O O . VAL A 1 204 ? 19.377 0.147 -0.269 1.00 86.94 204 VAL A O 1
ATOM 1582 N N . ALA A 1 205 ? 19.367 2.048 0.923 1.00 88.12 205 ALA A N 1
ATOM 1583 C CA . ALA A 1 205 ? 20.814 2.252 0.864 1.00 88.12 205 ALA A CA 1
ATOM 1584 C C . ALA A 1 205 ? 21.603 1.056 1.432 1.00 88.12 205 ALA A C 1
ATOM 1586 O O . ALA A 1 205 ? 22.554 0.589 0.807 1.00 88.12 205 ALA A O 1
ATOM 1587 N N . ALA A 1 206 ? 21.178 0.504 2.574 1.00 85.56 206 ALA A N 1
ATOM 1588 C CA . ALA A 1 206 ? 21.791 -0.692 3.153 1.00 85.56 206 ALA A CA 1
ATOM 1589 C C . ALA A 1 206 ? 21.652 -1.922 2.236 1.00 85.56 206 ALA A C 1
ATOM 1591 O O . ALA A 1 206 ? 22.608 -2.676 2.057 1.00 85.56 206 ALA A O 1
ATOM 1592 N N . ARG A 1 207 ? 20.483 -2.103 1.607 1.00 84.25 207 ARG A N 1
ATOM 1593 C CA . ARG A 1 207 ? 20.243 -3.177 0.631 1.00 84.25 207 ARG A CA 1
ATOM 1594 C C . ARG A 1 207 ? 21.135 -3.027 -0.603 1.00 84.25 207 ARG A C 1
ATOM 1596 O O . ARG A 1 207 ? 21.684 -4.021 -1.067 1.00 84.25 207 ARG A O 1
ATOM 1603 N N . VAL A 1 208 ? 21.298 -1.808 -1.116 1.00 83.81 208 VAL A N 1
ATOM 1604 C CA . VAL A 1 208 ? 22.180 -1.502 -2.256 1.00 83.81 208 VAL A CA 1
ATOM 1605 C C . VAL A 1 208 ? 23.637 -1.798 -1.914 1.00 83.81 208 VAL A C 1
ATOM 1607 O O . VAL A 1 208 ? 24.323 -2.448 -2.697 1.00 83.81 208 VAL A O 1
ATOM 1610 N N . ALA A 1 209 ? 24.093 -1.420 -0.717 1.00 84.19 209 ALA A N 1
ATOM 1611 C CA . ALA A 1 209 ? 25.432 -1.766 -0.238 1.00 84.19 209 ALA A CA 1
ATOM 1612 C C . ALA A 1 209 ? 25.654 -3.291 -0.148 1.00 84.19 209 ALA A C 1
ATOM 1614 O O . ALA A 1 209 ? 26.770 -3.764 -0.344 1.00 84.19 209 ALA A O 1
ATOM 1615 N N . GLY A 1 210 ? 24.588 -4.060 0.097 1.00 79.38 210 GLY A N 1
ATOM 1616 C CA . GLY A 1 210 ? 24.576 -5.525 0.053 1.00 79.38 210 GLY A CA 1
ATOM 1617 C C . GLY A 1 210 ? 24.377 -6.143 -1.340 1.00 79.38 210 GLY A C 1
ATOM 1618 O O . GLY A 1 210 ? 24.157 -7.348 -1.425 1.00 79.38 210 GLY A O 1
ATOM 1619 N N . GLY A 1 211 ? 24.421 -5.354 -2.421 1.00 74.81 211 GLY A N 1
ATOM 1620 C CA . GLY A 1 211 ? 24.279 -5.831 -3.805 1.00 74.81 211 GLY A CA 1
ATOM 1621 C C . GLY A 1 211 ? 22.848 -5.833 -4.359 1.00 74.81 211 GLY A C 1
ATOM 1622 O O . GLY A 1 211 ? 22.597 -6.420 -5.409 1.00 74.81 211 GLY A O 1
ATOM 1623 N N . GLY A 1 212 ? 21.892 -5.205 -3.671 1.00 74.38 212 GLY A N 1
ATOM 1624 C CA . GLY A 1 212 ? 20.526 -5.038 -4.168 1.00 74.38 212 GLY A CA 1
ATOM 1625 C C . GLY A 1 212 ? 20.345 -3.867 -5.141 1.00 74.38 212 GLY A C 1
ATOM 1626 O O . GLY A 1 212 ? 21.252 -3.077 -5.384 1.00 74.38 212 GLY A O 1
ATOM 1627 N N . HIS A 1 213 ? 19.132 -3.739 -5.688 1.00 75.19 213 HIS A N 1
ATOM 1628 C CA . HIS A 1 213 ? 18.791 -2.680 -6.641 1.00 75.19 213 HIS A CA 1
ATOM 1629 C C . HIS A 1 213 ? 18.538 -1.328 -5.954 1.00 75.19 213 HIS A C 1
ATOM 1631 O O . HIS A 1 213 ? 17.830 -1.260 -4.940 1.00 75.19 213 HIS A O 1
ATOM 1637 N N . ASP A 1 214 ? 19.089 -0.264 -6.542 1.00 80.06 214 ASP A N 1
ATOM 1638 C CA . ASP A 1 214 ? 18.881 1.118 -6.112 1.00 80.06 214 ASP A CA 1
ATOM 1639 C C . ASP A 1 214 ? 17.556 1.692 -6.626 1.00 80.06 214 ASP A C 1
ATOM 1641 O O . ASP A 1 214 ? 17.118 1.396 -7.736 1.00 80.06 214 ASP A O 1
ATOM 1645 N N . ILE A 1 215 ? 16.917 2.527 -5.809 1.00 80.19 215 ILE A N 1
ATOM 1646 C CA . ILE A 1 215 ? 15.669 3.212 -6.144 1.00 80.19 215 ILE A CA 1
ATOM 1647 C C . ILE A 1 215 ? 15.876 4.706 -5.879 1.00 80.19 215 ILE A C 1
ATOM 1649 O O . ILE A 1 215 ? 16.210 5.073 -4.752 1.00 80.19 215 ILE A O 1
ATOM 1653 N N . PRO A 1 216 ? 15.613 5.582 -6.868 1.00 85.75 216 PRO A N 1
ATOM 1654 C CA . PRO A 1 216 ? 15.698 7.026 -6.678 1.00 85.75 216 PRO A CA 1
ATOM 1655 C C . PRO A 1 216 ? 14.898 7.506 -5.453 1.00 85.75 216 PRO A C 1
ATOM 1657 O O . PRO A 1 216 ? 13.743 7.116 -5.260 1.00 85.75 216 PRO A O 1
ATOM 1660 N N . GLN A 1 217 ? 15.510 8.340 -4.604 1.00 88.75 217 GLN A N 1
ATOM 1661 C CA . GLN A 1 217 ? 14.909 8.758 -3.328 1.00 88.75 217 GLN A CA 1
ATOM 1662 C C . GLN A 1 217 ? 13.614 9.556 -3.499 1.00 88.75 217 GLN A C 1
ATOM 1664 O O . GLN A 1 217 ? 12.707 9.433 -2.680 1.00 88.75 217 GLN A O 1
ATOM 1669 N N . ASP A 1 218 ? 13.508 10.349 -4.561 1.00 86.69 218 ASP A N 1
ATOM 1670 C CA . ASP A 1 218 ? 12.286 11.045 -4.966 1.00 86.69 218 ASP A CA 1
ATOM 1671 C C . ASP A 1 218 ? 11.130 10.057 -5.178 1.00 86.69 218 ASP A C 1
ATOM 1673 O O . ASP A 1 218 ? 10.028 10.277 -4.677 1.00 86.69 218 ASP A O 1
ATOM 1677 N N . LYS A 1 219 ? 11.396 8.908 -5.815 1.00 85.00 219 LYS A N 1
ATOM 1678 C CA . LYS A 1 219 ? 10.403 7.835 -5.973 1.00 85.00 219 LYS A CA 1
ATOM 1679 C C . LYS A 1 219 ? 10.061 7.163 -4.651 1.00 85.00 219 LYS A C 1
ATOM 1681 O O . LYS A 1 219 ? 8.899 6.825 -4.448 1.00 85.00 219 LYS A O 1
ATOM 1686 N N . ILE A 1 220 ? 11.036 6.955 -3.763 1.00 86.81 220 ILE A N 1
ATOM 1687 C CA . ILE A 1 220 ? 10.778 6.411 -2.417 1.00 86.81 220 ILE A CA 1
ATOM 1688 C C . ILE A 1 220 ? 9.843 7.353 -1.652 1.00 86.81 220 ILE A C 1
ATOM 1690 O O . ILE A 1 220 ? 8.855 6.897 -1.084 1.00 86.81 220 ILE A O 1
ATOM 1694 N N . ARG A 1 221 ? 10.121 8.661 -1.693 1.00 88.81 221 ARG A N 1
ATOM 1695 C CA . ARG A 1 221 ? 9.317 9.696 -1.033 1.00 88.81 221 ARG A CA 1
ATOM 1696 C C . ARG A 1 221 ? 7.906 9.771 -1.595 1.00 88.81 221 ARG A C 1
ATOM 1698 O O . ARG A 1 221 ? 6.959 9.613 -0.837 1.00 88.81 221 ARG A O 1
ATOM 1705 N N . ALA A 1 222 ? 7.762 9.873 -2.913 1.00 84.94 222 ALA A N 1
ATOM 1706 C CA . ALA A 1 222 ? 6.449 9.893 -3.556 1.00 84.94 222 ALA A CA 1
ATOM 1707 C C . ALA A 1 222 ? 5.622 8.627 -3.255 1.00 84.94 222 ALA A C 1
ATOM 1709 O O . ALA A 1 222 ? 4.412 8.692 -3.037 1.00 84.94 222 ALA A O 1
ATOM 1710 N N . ARG A 1 223 ? 6.265 7.451 -3.217 1.00 88.31 223 ARG A N 1
ATOM 1711 C CA . ARG A 1 223 ? 5.587 6.176 -2.932 1.00 88.31 223 ARG A CA 1
ATOM 1712 C C . ARG A 1 223 ? 5.227 5.987 -1.463 1.00 88.31 223 ARG A C 1
ATOM 1714 O O . ARG A 1 223 ? 4.329 5.202 -1.182 1.00 88.31 223 ARG A O 1
ATOM 1721 N N . PHE A 1 224 ? 5.901 6.675 -0.545 1.00 89.38 224 PHE A N 1
ATOM 1722 C CA . PHE A 1 224 ? 5.634 6.566 0.888 1.00 89.38 224 PHE A CA 1
ATOM 1723 C C . PHE A 1 224 ? 4.219 7.047 1.242 1.00 89.38 224 PHE A C 1
ATOM 1725 O O . PHE A 1 224 ? 3.509 6.388 2.005 1.00 89.38 224 PHE A O 1
ATOM 1732 N N . ASP A 1 225 ? 3.783 8.153 0.642 1.00 90.75 225 ASP A N 1
ATOM 1733 C CA . ASP A 1 225 ? 2.445 8.712 0.857 1.00 90.75 225 ASP A CA 1
ATOM 1734 C C . ASP A 1 225 ? 1.418 8.032 -0.049 1.00 90.75 225 ASP A C 1
ATOM 1736 O O . ASP A 1 225 ? 0.463 7.428 0.444 1.00 90.75 225 ASP A O 1
ATOM 1740 N N . SER A 1 226 ? 1.688 7.983 -1.357 1.00 91.00 226 SER A N 1
ATOM 1741 C CA . SER A 1 226 ? 0.744 7.422 -2.334 1.00 91.00 226 SER A CA 1
ATOM 1742 C C . SER A 1 226 ? 0.369 5.963 -2.087 1.00 91.00 226 SER A C 1
ATOM 1744 O O . SER A 1 226 ? -0.769 5.578 -2.346 1.00 91.00 226 SER A O 1
ATOM 1746 N N . ALA A 1 227 ? 1.264 5.134 -1.539 1.00 94.00 227 ALA A N 1
ATOM 1747 C CA . ALA A 1 227 ? 0.909 3.765 -1.170 1.00 94.00 227 ALA A CA 1
ATOM 1748 C C . ALA A 1 227 ? -0.175 3.722 -0.082 1.00 94.00 227 ALA A C 1
ATOM 1750 O O . ALA A 1 227 ? -1.087 2.899 -0.155 1.00 94.00 227 ALA A O 1
ATOM 1751 N N . ARG A 1 228 ? -0.100 4.621 0.907 1.00 95.31 228 ARG A N 1
ATOM 1752 C CA . ARG A 1 228 ? -1.083 4.715 1.993 1.00 95.31 228 ARG A CA 1
ATOM 1753 C C . ARG A 1 228 ? -2.395 5.280 1.479 1.00 95.31 228 ARG A C 1
ATOM 1755 O O . ARG A 1 228 ? -3.441 4.725 1.774 1.00 95.31 228 ARG A O 1
ATOM 1762 N N . GLU A 1 229 ? -2.346 6.311 0.650 1.00 94.31 229 GLU A N 1
ATOM 1763 C CA . GLU A 1 229 ? -3.532 6.908 0.026 1.00 94.31 229 GLU A CA 1
ATOM 1764 C C . GLU A 1 229 ? -4.287 5.895 -0.842 1.00 94.31 229 GLU A C 1
ATOM 1766 O O . GLU A 1 229 ? -5.501 5.733 -0.713 1.00 94.31 229 GLU A O 1
ATOM 1771 N N . ASN A 1 230 ? -3.559 5.141 -1.670 1.00 96.12 230 ASN A N 1
ATOM 1772 C CA . ASN A 1 230 ? -4.134 4.069 -2.474 1.00 96.12 230 ASN A CA 1
ATOM 1773 C C . ASN A 1 230 ? -4.730 2.962 -1.593 1.00 96.12 230 ASN A C 1
ATOM 1775 O O . ASN A 1 230 ? -5.795 2.436 -1.914 1.00 96.12 230 ASN A O 1
ATOM 1779 N N . LEU A 1 231 ? -4.093 2.637 -0.461 1.00 97.38 231 LEU A N 1
ATOM 1780 C CA . LEU A 1 231 ? -4.656 1.703 0.512 1.00 97.38 231 LEU A CA 1
ATOM 1781 C C . LEU A 1 231 ? -5.970 2.226 1.111 1.00 97.38 231 LEU A C 1
ATOM 1783 O O . LEU A 1 231 ? -6.939 1.474 1.169 1.00 97.38 231 LEU A O 1
ATOM 1787 N N . LEU A 1 232 ? -6.031 3.503 1.510 1.00 96.19 232 LEU A N 1
ATOM 1788 C CA . LEU A 1 232 ? -7.250 4.131 2.040 1.00 96.19 232 LEU A CA 1
ATOM 1789 C C . LEU A 1 232 ? -8.405 4.080 1.030 1.00 96.19 232 LEU A C 1
ATOM 1791 O O . LEU A 1 232 ? -9.548 3.831 1.418 1.00 96.19 232 LEU A O 1
ATOM 1795 N N . ALA A 1 233 ? -8.108 4.298 -0.254 1.00 94.94 233 ALA A N 1
ATOM 1796 C CA . ALA A 1 233 ? -9.090 4.243 -1.334 1.00 94.94 233 ALA A CA 1
ATOM 1797 C C . ALA A 1 233 ? -9.579 2.813 -1.625 1.00 94.94 233 ALA A C 1
ATOM 1799 O O . ALA A 1 233 ? -10.750 2.613 -1.949 1.00 94.94 233 ALA A O 1
ATOM 1800 N N . LEU A 1 234 ? -8.700 1.815 -1.505 1.00 96.19 234 LEU A N 1
ATOM 1801 C CA . LEU A 1 234 ? -9.033 0.405 -1.722 1.00 96.19 234 LEU A CA 1
ATOM 1802 C C . LEU A 1 234 ? -9.784 -0.221 -0.549 1.00 96.19 234 LEU A C 1
ATOM 1804 O O . LEU A 1 234 ? -10.649 -1.063 -0.776 1.00 96.19 234 LEU A O 1
ATOM 1808 N N . MET A 1 235 ? -9.474 0.195 0.681 1.00 95.94 235 MET A N 1
ATOM 1809 C CA . MET A 1 235 ? -9.952 -0.403 1.932 1.00 95.94 235 MET A CA 1
ATOM 1810 C C . MET A 1 235 ? -11.450 -0.762 1.968 1.00 95.94 235 MET A C 1
ATOM 1812 O O . MET A 1 235 ? -11.749 -1.875 2.392 1.00 95.94 235 MET A O 1
ATOM 1816 N N . PRO A 1 236 ? -12.396 0.076 1.489 1.00 94.06 236 PRO A N 1
ATOM 1817 C CA . PRO A 1 236 ? -13.827 -0.253 1.521 1.00 94.06 236 PRO A CA 1
ATOM 1818 C C . PRO A 1 236 ? -14.236 -1.435 0.627 1.00 94.06 236 PRO A C 1
ATOM 1820 O O . PRO A 1 236 ? -15.385 -1.867 0.663 1.00 94.06 236 PRO A O 1
ATOM 1823 N N . HIS A 1 237 ? -13.338 -1.902 -0.239 1.00 95.06 237 HIS A N 1
ATOM 1824 C CA . HIS A 1 237 ? -13.609 -2.901 -1.271 1.00 95.06 237 HIS A CA 1
ATOM 1825 C C . HIS A 1 237 ? -12.852 -4.214 -1.050 1.00 95.06 237 HIS A C 1
ATOM 1827 O O . HIS A 1 237 ? -13.071 -5.173 -1.789 1.00 95.06 237 HIS A O 1
ATOM 1833 N N . LEU A 1 238 ? -11.945 -4.253 -0.074 1.00 95.44 238 LEU A N 1
ATOM 1834 C CA . LEU A 1 238 ? -11.125 -5.426 0.208 1.00 95.44 238 LEU A CA 1
ATOM 1835 C C . LEU A 1 238 ? -11.942 -6.488 0.945 1.00 95.44 238 LEU A C 1
ATOM 1837 O O . LEU A 1 238 ? -12.779 -6.174 1.790 1.00 95.44 238 LEU A O 1
ATOM 1841 N N . ALA A 1 239 ? -11.669 -7.755 0.641 1.00 93.69 239 ALA A N 1
ATOM 1842 C CA . ALA A 1 239 ? -12.177 -8.869 1.433 1.00 93.69 239 ALA A CA 1
ATOM 1843 C C . ALA A 1 239 ? -11.408 -8.993 2.757 1.00 93.69 239 ALA A C 1
ATOM 1845 O O . ALA A 1 239 ? -12.003 -9.321 3.785 1.00 93.69 239 ALA A O 1
ATOM 1846 N N . GLU A 1 240 ? -10.105 -8.698 2.723 1.00 93.94 240 GLU A N 1
ATOM 1847 C CA . GLU A 1 240 ? -9.208 -8.783 3.871 1.00 93.94 240 GLU A CA 1
ATOM 1848 C C . GLU A 1 240 ? -8.079 -7.743 3.770 1.00 93.94 240 GLU A C 1
ATOM 1850 O O . GLU A 1 240 ? -7.519 -7.487 2.700 1.00 93.94 240 GLU A O 1
ATOM 1855 N N . LEU A 1 241 ? -7.735 -7.127 4.897 1.00 95.69 241 LEU A N 1
ATOM 1856 C CA . LEU A 1 241 ? -6.623 -6.197 5.020 1.00 95.69 241 LEU A CA 1
ATOM 1857 C C . LEU A 1 241 ? -5.872 -6.454 6.322 1.00 95.69 241 LEU A C 1
ATOM 1859 O O . LEU A 1 241 ? -6.424 -6.313 7.412 1.00 95.69 241 LEU A O 1
ATOM 1863 N N . HIS A 1 242 ? -4.577 -6.721 6.198 1.00 94.56 242 HIS A N 1
ATOM 1864 C CA . HIS A 1 242 ? -3.635 -6.752 7.309 1.00 94.56 242 HIS A CA 1
ATOM 1865 C C . HIS A 1 242 ? -2.596 -5.658 7.139 1.00 94.56 242 HIS A C 1
ATOM 1867 O O . HIS A 1 242 ? -2.034 -5.488 6.058 1.00 94.56 242 HIS A O 1
ATOM 1873 N N . VAL A 1 243 ? -2.304 -4.933 8.213 1.00 95.75 243 VAL A N 1
ATOM 1874 C CA . VAL A 1 243 ? -1.283 -3.884 8.229 1.00 95.75 243 VAL A CA 1
ATOM 1875 C C . VAL A 1 243 ? -0.282 -4.181 9.325 1.00 95.75 243 VAL A C 1
ATOM 1877 O O . VAL A 1 243 ? -0.662 -4.416 10.475 1.00 95.75 243 VAL A O 1
ATOM 1880 N N . TYR A 1 244 ? 0.996 -4.113 8.973 1.00 93.00 244 TYR A N 1
ATOM 1881 C CA . TYR A 1 244 ? 2.104 -4.327 9.889 1.00 93.00 244 TYR A CA 1
ATOM 1882 C C . TYR A 1 244 ? 3.068 -3.146 9.875 1.00 93.00 244 TYR A C 1
ATOM 1884 O O . TYR A 1 244 ? 3.369 -2.565 8.829 1.00 93.00 244 TYR A O 1
ATOM 1892 N N . ASP A 1 245 ? 3.600 -2.834 11.050 1.00 92.69 245 ASP A N 1
ATOM 1893 C CA . ASP A 1 245 ? 4.759 -1.974 11.212 1.00 92.69 245 ASP A CA 1
ATOM 1894 C C . ASP A 1 245 ? 6.028 -2.814 11.167 1.00 92.69 245 ASP A C 1
ATOM 1896 O O . ASP A 1 245 ? 6.221 -3.731 11.964 1.00 92.69 245 ASP A O 1
ATOM 1900 N N . ASN A 1 246 ? 6.904 -2.490 10.224 1.00 90.94 246 ASN A N 1
ATOM 1901 C CA . ASN A 1 246 ? 8.191 -3.145 10.081 1.00 90.94 246 ASN A CA 1
ATOM 1902 C C . ASN A 1 246 ? 9.344 -2.222 10.502 1.00 90.94 246 ASN A C 1
ATOM 1904 O O . ASN A 1 246 ? 10.439 -2.309 9.953 1.00 90.94 246 ASN A O 1
ATOM 1908 N N . SER A 1 247 ? 9.121 -1.283 11.421 1.00 91.75 247 SER A N 1
ATOM 1909 C CA . SER A 1 247 ? 10.104 -0.240 11.738 1.00 91.75 247 SER A CA 1
ATOM 1910 C C . SER A 1 247 ? 11.259 -0.750 12.594 1.00 91.75 247 SER A C 1
ATOM 1912 O O . SER A 1 247 ? 12.384 -0.260 12.467 1.00 91.75 247 SER A O 1
ATOM 1914 N N . ALA A 1 248 ? 11.007 -1.764 13.424 1.00 88.69 248 ALA A N 1
ATOM 1915 C CA . ALA A 1 248 ? 12.029 -2.379 14.259 1.00 88.69 248 ALA A CA 1
ATOM 1916 C C . ALA A 1 248 ? 13.164 -2.981 13.403 1.00 88.69 248 ALA A C 1
ATOM 1918 O O . ALA A 1 248 ? 12.901 -3.553 12.338 1.00 88.69 248 ALA A O 1
ATOM 1919 N N . PRO A 1 249 ? 14.432 -2.843 13.828 1.00 83.19 249 PRO A N 1
ATOM 1920 C CA . PRO A 1 249 ? 15.541 -3.518 13.168 1.00 83.19 249 PRO A CA 1
ATOM 1921 C C . PRO A 1 249 ? 15.427 -5.036 13.344 1.00 83.19 249 PRO A C 1
ATOM 1923 O O . PRO A 1 249 ? 14.741 -5.528 14.242 1.00 83.19 249 PRO A O 1
ATOM 1926 N N . ALA A 1 250 ? 16.144 -5.775 12.499 1.00 80.38 250 ALA A N 1
ATOM 1927 C CA . ALA A 1 250 ? 16.304 -7.206 12.693 1.00 80.38 250 ALA A CA 1
ATOM 1928 C C . ALA A 1 250 ? 16.967 -7.500 14.050 1.00 80.38 250 ALA A C 1
ATOM 1930 O O . ALA A 1 250 ? 17.827 -6.745 14.515 1.00 80.38 250 ALA A O 1
ATOM 1931 N N . ASP A 1 251 ? 16.574 -8.605 14.680 1.00 81.56 251 ASP A N 1
ATOM 1932 C CA . ASP A 1 251 ? 17.222 -9.091 15.891 1.00 81.56 251 ASP A CA 1
ATOM 1933 C C . ASP A 1 251 ? 18.666 -9.551 15.608 1.00 81.56 251 ASP A C 1
ATOM 1935 O O . ASP A 1 251 ? 19.138 -9.585 14.469 1.00 81.56 251 ASP A O 1
ATOM 1939 N N . ARG A 1 252 ? 19.393 -9.949 16.660 1.00 80.25 252 ARG A N 1
ATOM 1940 C CA . ARG A 1 252 ? 20.785 -10.428 16.545 1.00 80.25 252 ARG A CA 1
ATOM 1941 C C . ARG A 1 252 ? 20.969 -11.661 15.645 1.00 80.25 252 ARG A C 1
ATOM 1943 O O . ARG A 1 252 ? 22.103 -12.022 15.354 1.00 80.25 252 ARG A O 1
ATOM 1950 N N . TYR A 1 253 ? 19.882 -12.321 15.251 1.00 77.31 253 TYR A N 1
ATOM 1951 C CA . TYR A 1 253 ? 19.866 -13.469 14.348 1.00 77.31 253 TYR A CA 1
ATOM 1952 C C . TYR A 1 253 ? 19.388 -13.091 12.939 1.00 77.31 253 TYR A C 1
ATOM 1954 O O . TYR A 1 253 ? 19.151 -13.973 12.118 1.00 77.31 253 TYR A O 1
ATOM 1962 N N . GLY A 1 254 ? 19.219 -11.797 12.654 1.00 73.94 254 GLY A N 1
ATOM 1963 C CA . GLY A 1 254 ? 18.714 -11.307 11.375 1.00 73.94 254 GLY A CA 1
ATOM 1964 C C . GLY A 1 254 ? 17.205 -11.488 11.197 1.00 73.94 254 GLY A C 1
ATOM 1965 O O . GLY A 1 254 ? 16.699 -11.269 10.099 1.00 73.94 254 GLY A O 1
ATOM 1966 N N . ARG A 1 255 ? 16.464 -11.872 12.246 1.00 73.25 255 ARG A N 1
ATOM 1967 C CA . ARG A 1 255 ? 15.015 -12.075 12.154 1.00 73.25 255 ARG A CA 1
ATOM 1968 C C . ARG A 1 255 ? 14.290 -10.760 12.354 1.00 73.25 255 ARG A C 1
ATOM 1970 O O . ARG A 1 255 ? 14.586 -10.000 13.272 1.00 73.25 255 ARG A O 1
ATOM 1977 N N . VAL A 1 256 ? 13.297 -10.530 11.516 1.00 74.38 256 VAL A N 1
ATOM 1978 C CA . VAL A 1 256 ? 12.431 -9.360 11.584 1.00 74.38 256 VAL A CA 1
ATOM 1979 C C . VAL A 1 256 ? 11.060 -9.819 12.062 1.00 74.38 256 VAL A C 1
ATOM 1981 O O . VAL A 1 256 ? 10.539 -10.815 11.565 1.00 74.38 256 VAL A O 1
ATOM 1984 N N . ALA A 1 257 ? 10.482 -9.109 13.027 1.00 79.19 257 ALA A N 1
ATOM 1985 C CA . ALA A 1 257 ? 9.153 -9.395 13.556 1.00 79.19 257 ALA A CA 1
ATOM 1986 C C . ALA A 1 257 ? 8.262 -8.157 13.378 1.00 79.19 257 ALA A C 1
ATOM 1988 O O . ALA A 1 257 ? 8.230 -7.304 14.268 1.00 79.19 257 ALA A O 1
ATOM 1989 N N . PRO A 1 258 ? 7.575 -8.026 12.227 1.00 85.25 258 PRO A N 1
ATOM 1990 C CA . PRO A 1 258 ? 6.642 -6.932 12.011 1.00 85.25 258 PRO A CA 1
ATOM 1991 C C . PRO A 1 258 ? 5.528 -6.942 13.063 1.00 85.25 258 PRO A C 1
ATOM 1993 O O . PRO A 1 258 ? 4.966 -7.994 13.382 1.00 85.25 258 PRO A O 1
ATOM 1996 N N . LEU A 1 259 ? 5.206 -5.771 13.604 1.00 87.69 259 LEU A N 1
ATOM 1997 C CA . LEU A 1 259 ? 4.170 -5.604 14.617 1.00 87.69 259 LEU A CA 1
ATOM 1998 C C . LEU A 1 259 ? 2.805 -5.435 13.939 1.00 87.69 259 LEU A C 1
ATOM 2000 O O . LEU A 1 259 ? 2.693 -4.604 13.039 1.00 87.69 259 LEU A O 1
ATOM 2004 N N . PRO A 1 260 ? 1.757 -6.176 14.339 1.00 89.62 260 PRO A N 1
ATOM 2005 C CA . PRO A 1 260 ? 0.419 -5.971 13.795 1.00 89.62 260 PRO A CA 1
ATOM 2006 C C . PRO A 1 260 ? -0.126 -4.598 14.206 1.00 89.62 260 PRO A C 1
ATOM 2008 O O . PRO A 1 260 ? -0.039 -4.206 15.372 1.00 89.62 260 PRO A O 1
ATOM 2011 N N . VAL A 1 261 ? -0.709 -3.886 13.242 1.00 93.06 261 VAL A N 1
ATOM 2012 C CA . VAL A 1 261 ? -1.290 -2.546 13.416 1.00 93.06 261 VAL A CA 1
ATOM 2013 C C . VAL A 1 261 ? -2.786 -2.532 13.112 1.00 93.06 261 VAL A C 1
ATOM 2015 O O . VAL A 1 261 ? -3.547 -1.910 13.844 1.00 93.06 261 VAL A O 1
ATOM 2018 N N . LEU A 1 262 ? -3.216 -3.241 12.069 1.00 94.06 262 LEU A N 1
ATOM 2019 C CA . LEU A 1 262 ? -4.619 -3.347 11.668 1.00 94.06 262 LEU A CA 1
ATOM 2020 C C . LEU A 1 262 ? -4.882 -4.756 11.141 1.00 94.06 262 LEU A C 1
ATOM 2022 O O . LEU A 1 262 ? -4.062 -5.296 10.400 1.00 94.06 262 LEU A O 1
ATOM 2026 N N . ALA A 1 263 ? -6.035 -5.315 11.486 1.00 91.62 263 ALA A N 1
ATOM 2027 C CA . ALA A 1 263 ? -6.617 -6.446 10.777 1.00 91.62 263 ALA A CA 1
ATOM 2028 C C . ALA A 1 263 ? -8.096 -6.141 10.537 1.00 91.62 263 ALA A C 1
ATOM 2030 O O . ALA A 1 263 ? -8.803 -5.758 11.469 1.00 91.62 263 ALA A O 1
ATOM 2031 N N . LEU A 1 264 ? -8.546 -6.275 9.296 1.00 89.56 264 LEU A N 1
ATOM 2032 C CA . LEU A 1 264 ? -9.902 -5.990 8.838 1.00 89.56 264 LEU A CA 1
ATOM 2033 C C . LEU A 1 264 ? -10.324 -7.113 7.890 1.00 89.56 264 LEU A C 1
ATOM 2035 O O . LEU A 1 264 ? -9.570 -7.476 6.992 1.00 89.56 264 LEU A O 1
ATOM 2039 N N . ASP A 1 265 ? -11.529 -7.634 8.071 1.00 89.19 265 ASP A N 1
ATOM 2040 C CA . ASP A 1 265 ? -12.141 -8.598 7.159 1.00 89.19 265 ASP A CA 1
ATOM 2041 C C . ASP A 1 265 ? -13.608 -8.226 6.884 1.00 89.19 265 ASP A C 1
ATOM 2043 O O . ASP A 1 265 ? -14.109 -7.188 7.325 1.00 89.19 265 ASP A O 1
ATOM 2047 N N . ARG A 1 266 ? -14.331 -9.098 6.174 1.00 83.06 266 ARG A N 1
ATOM 2048 C CA . ARG A 1 266 ? -15.771 -8.933 5.902 1.00 83.06 266 ARG A CA 1
ATOM 2049 C C . ARG A 1 266 ? -16.649 -8.821 7.153 1.00 83.06 266 ARG A C 1
ATOM 2051 O O . ARG A 1 266 ? -17.780 -8.353 7.050 1.00 83.06 266 ARG A O 1
ATOM 2058 N N . GLN A 1 267 ? -16.181 -9.285 8.310 1.00 81.25 267 GLN A N 1
ATOM 2059 C CA . GLN A 1 267 ? -16.902 -9.181 9.582 1.00 81.25 267 GLN A CA 1
ATOM 2060 C C . GLN A 1 267 ? -16.623 -7.850 10.295 1.00 81.25 267 GLN A C 1
ATOM 2062 O O . GLN A 1 267 ? -17.303 -7.523 11.271 1.00 81.25 267 GLN A O 1
ATOM 2067 N N . GLY A 1 268 ? -15.665 -7.070 9.795 1.00 82.44 268 GLY A N 1
ATOM 2068 C CA . GLY A 1 268 ? -15.293 -5.762 10.304 1.00 82.44 268 GLY A CA 1
ATOM 2069 C C . GLY A 1 268 ? -13.889 -5.746 10.894 1.00 82.44 268 GLY A C 1
ATOM 2070 O O . GLY A 1 268 ? -13.022 -6.549 10.551 1.00 82.44 268 GLY A O 1
ATOM 2071 N N . LEU A 1 269 ? -13.647 -4.755 11.751 1.00 86.12 269 LEU A N 1
ATOM 2072 C CA . LEU A 1 269 ? -12.349 -4.522 12.369 1.00 86.12 269 LEU A CA 1
ATOM 2073 C C . LEU A 1 269 ? -12.027 -5.660 13.349 1.00 86.12 269 LEU A C 1
ATOM 2075 O O . LEU A 1 269 ? -12.799 -5.897 14.268 1.00 86.12 269 LEU A O 1
ATOM 2079 N N . GLN A 1 270 ? -10.895 -6.340 13.159 1.00 85.19 270 GLN A N 1
ATOM 2080 C CA . GLN A 1 270 ? -10.424 -7.482 13.960 1.00 85.19 270 GLN A CA 1
ATOM 2081 C C . GLN A 1 270 ? -9.278 -7.108 14.915 1.00 85.19 270 GLN A C 1
ATOM 2083 O O . GLN A 1 270 ? -9.083 -7.751 15.946 1.00 85.19 270 GLN A O 1
ATOM 2088 N N . TYR A 1 271 ? -8.498 -6.081 14.573 1.00 86.12 271 TYR A N 1
ATOM 2089 C CA . TYR A 1 271 ? -7.437 -5.496 15.397 1.00 86.12 271 TYR A CA 1
ATOM 2090 C C . TYR A 1 271 ? -7.235 -4.036 14.975 1.00 86.12 271 TYR A C 1
ATOM 2092 O O . TYR A 1 271 ? -7.251 -3.796 13.770 1.00 86.12 271 TYR A O 1
ATOM 2100 N N . PRO A 1 272 ? -6.983 -3.083 15.890 1.00 86.62 272 PRO A N 1
ATOM 2101 C CA . PRO A 1 272 ? -6.853 -3.242 17.347 1.00 86.62 272 PRO A CA 1
ATOM 2102 C C . PRO A 1 272 ? -8.200 -3.511 18.029 1.00 86.62 272 PRO A C 1
ATOM 2104 O O . PRO A 1 272 ? -9.228 -3.115 17.502 1.00 86.62 272 PRO A O 1
ATOM 2107 N N . VAL A 1 273 ? -8.213 -4.179 19.193 1.00 81.00 273 VAL A N 1
ATOM 2108 C CA . VAL A 1 273 ? -9.451 -4.513 19.943 1.00 81.00 273 VAL A CA 1
ATOM 2109 C C . VAL A 1 273 ? -9.545 -3.838 21.310 1.00 81.00 273 VAL A C 1
ATOM 2111 O O . VAL A 1 273 ? -10.489 -4.071 22.068 1.00 81.00 273 VAL A O 1
ATOM 2114 N N . SER A 1 274 ? -8.556 -3.018 21.655 1.00 80.69 274 SER A N 1
ATOM 2115 C CA . SER A 1 274 ? -8.452 -2.342 22.944 1.00 80.69 274 SER A CA 1
ATOM 2116 C C . SER A 1 274 ? -7.817 -0.959 22.811 1.00 80.69 274 SER A C 1
ATOM 2118 O O . SER A 1 274 ? -7.039 -0.701 21.894 1.00 80.69 274 SER A O 1
ATOM 2120 N N . VAL A 1 275 ? -8.089 -0.080 23.786 1.00 79.31 275 VAL A N 1
ATOM 2121 C CA . VAL A 1 275 ? -7.437 1.242 23.892 1.00 79.31 275 VAL A CA 1
ATOM 2122 C C . VAL A 1 275 ? -5.925 1.091 23.981 1.00 79.31 275 VAL A C 1
ATOM 2124 O O . VAL A 1 275 ? -5.196 1.879 23.395 1.00 79.31 275 VAL A O 1
ATOM 2127 N N . VAL A 1 276 ? -5.443 0.067 24.692 1.00 80.50 276 VAL A N 1
ATOM 2128 C CA . VAL A 1 276 ? -4.006 -0.181 24.830 1.00 80.50 276 VAL A CA 1
ATOM 2129 C C . VAL A 1 276 ? -3.383 -0.450 23.465 1.00 80.50 276 VAL A C 1
ATOM 2131 O O . VAL A 1 276 ? -2.360 0.140 23.154 1.00 80.50 276 VAL A O 1
ATOM 2134 N N . GLU A 1 277 ? -3.988 -1.285 22.624 1.00 84.94 277 GLU A N 1
ATOM 2135 C CA . GLU A 1 277 ? -3.472 -1.534 21.272 1.00 84.94 277 GLU A CA 1
ATOM 2136 C C . GLU A 1 277 ? -3.572 -0.279 20.389 1.00 84.94 277 GLU A C 1
ATOM 2138 O O . GLU A 1 277 ? -2.612 0.044 19.694 1.00 84.94 277 GLU A O 1
ATOM 2143 N N . LEU A 1 278 ? -4.669 0.485 20.488 1.00 87.19 278 LEU A N 1
ATOM 2144 C CA . LEU A 1 278 ? -4.821 1.769 19.790 1.00 87.19 278 LEU A CA 1
ATOM 2145 C C . LEU A 1 278 ? -3.717 2.771 20.165 1.00 87.19 278 LEU A C 1
ATOM 2147 O O . LEU A 1 278 ? -3.158 3.409 19.275 1.00 87.19 278 LEU A O 1
ATOM 2151 N N . LEU A 1 279 ? -3.348 2.860 21.448 1.00 85.44 279 LEU A N 1
ATOM 2152 C CA . LEU A 1 279 ? -2.274 3.733 21.943 1.00 85.44 279 LEU A CA 1
ATOM 2153 C C . LEU A 1 279 ? -0.899 3.404 21.348 1.00 85.44 279 LEU A C 1
ATOM 2155 O O . LEU A 1 279 ? -0.045 4.284 21.279 1.00 85.44 279 LEU A O 1
ATOM 2159 N N . HIS A 1 280 ? -0.679 2.160 20.915 1.00 87.88 280 HIS A N 1
ATOM 2160 C CA . HIS A 1 280 ? 0.572 1.732 20.284 1.00 87.88 280 HIS A CA 1
ATOM 2161 C C . HIS A 1 280 ? 0.553 1.874 18.754 1.00 87.88 280 HIS A C 1
ATOM 2163 O O . HIS A 1 280 ? 1.511 1.467 18.096 1.00 87.88 280 HIS A O 1
ATOM 2169 N N . THR A 1 281 ? -0.507 2.449 18.172 1.00 92.69 281 THR A N 1
ATOM 2170 C CA . THR A 1 281 ? -0.579 2.693 16.727 1.00 92.69 281 THR A CA 1
ATOM 2171 C C . THR A 1 281 ? 0.510 3.689 16.320 1.00 92.69 281 THR A C 1
ATOM 2173 O O . THR A 1 281 ? 0.498 4.831 16.792 1.00 92.69 281 THR A O 1
ATOM 2176 N N . PRO A 1 282 ? 1.452 3.308 15.439 1.00 94.06 282 PRO A N 1
ATOM 2177 C CA . PRO A 1 282 ? 2.507 4.212 15.013 1.0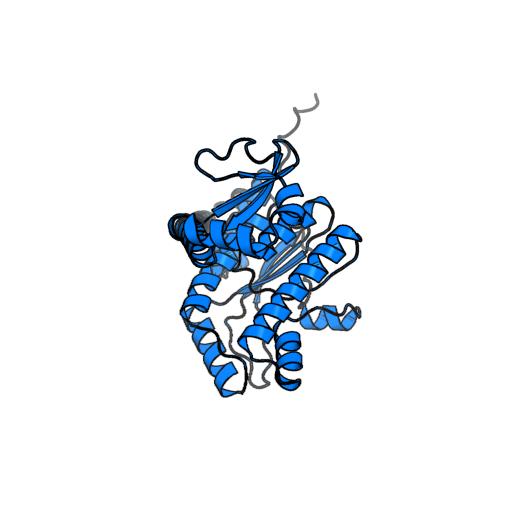0 94.06 282 PRO A CA 1
ATOM 2178 C C . PRO A 1 282 ? 1.932 5.350 14.164 1.00 94.06 282 PRO A C 1
ATOM 2180 O O . PRO A 1 282 ? 0.975 5.163 13.410 1.00 94.06 282 PRO A O 1
ATOM 2183 N N . ASP A 1 283 ? 2.554 6.527 14.244 1.00 94.50 283 ASP A N 1
ATOM 2184 C CA . ASP A 1 283 ? 2.063 7.757 13.607 1.00 94.50 283 ASP A CA 1
ATOM 2185 C C . ASP A 1 283 ? 1.741 7.600 12.115 1.00 94.50 283 ASP A C 1
ATOM 2187 O O . ASP A 1 283 ? 0.732 8.120 11.640 1.00 94.50 283 ASP A O 1
ATOM 2191 N N . TRP A 1 284 ? 2.573 6.861 11.375 1.00 95.31 284 TRP A N 1
ATOM 2192 C CA . TRP A 1 284 ? 2.391 6.655 9.937 1.00 95.31 284 TRP A CA 1
ATOM 2193 C C . TRP A 1 284 ? 1.113 5.878 9.592 1.00 95.31 284 TRP A C 1
ATOM 2195 O O . TRP A 1 284 ? 0.608 6.029 8.476 1.00 95.31 284 TRP A O 1
ATOM 2205 N N . ALA A 1 285 ? 0.617 5.057 10.525 1.00 96.62 285 ALA A N 1
ATOM 2206 C CA . ALA A 1 285 ? -0.512 4.154 10.337 1.00 96.62 285 ALA A CA 1
ATOM 2207 C C . ALA A 1 285 ? -1.825 4.677 10.931 1.00 96.62 285 ALA A C 1
ATOM 2209 O O . ALA A 1 285 ? -2.884 4.154 10.588 1.00 96.62 285 ALA A O 1
ATOM 2210 N N . LYS A 1 286 ? -1.784 5.726 11.765 1.00 95.69 286 LYS A N 1
ATOM 2211 C CA . LYS A 1 286 ? -2.986 6.372 12.322 1.00 95.69 286 LYS A CA 1
ATOM 2212 C C . LYS A 1 286 ? -4.056 6.683 11.264 1.00 95.69 286 LYS A C 1
ATOM 2214 O O . LYS A 1 286 ? -5.206 6.326 11.507 1.00 95.69 286 LYS A O 1
ATOM 2219 N N . PRO A 1 287 ? -3.723 7.229 10.071 1.00 96.81 287 PRO A N 1
ATOM 2220 C CA . PRO A 1 287 ? -4.729 7.476 9.035 1.00 96.81 287 PRO A CA 1
ATOM 2221 C C . PRO A 1 287 ? -5.451 6.207 8.569 1.00 96.81 287 PRO A C 1
ATOM 2223 O O . PRO A 1 287 ? -6.645 6.225 8.288 1.00 96.81 287 PRO A O 1
ATOM 2226 N N . ILE A 1 288 ? -4.718 5.093 8.498 1.00 96.94 288 ILE A N 1
ATOM 2227 C CA . ILE A 1 288 ? -5.226 3.798 8.042 1.00 96.94 288 ILE A CA 1
ATOM 2228 C C . ILE A 1 288 ? -6.163 3.208 9.097 1.00 96.94 288 ILE A C 1
ATOM 2230 O O . ILE A 1 288 ? -7.258 2.763 8.765 1.00 96.94 288 ILE A O 1
ATOM 2234 N N . VAL A 1 289 ? -5.763 3.252 10.371 1.00 95.38 289 VAL A N 1
ATOM 2235 C CA . VAL A 1 289 ? -6.601 2.764 11.474 1.00 95.38 289 VAL A CA 1
ATOM 2236 C C . VAL A 1 289 ? -7.865 3.613 11.615 1.00 95.38 289 VAL A C 1
ATOM 2238 O O . VAL A 1 289 ? -8.951 3.049 11.713 1.00 95.38 289 VAL A O 1
ATOM 2241 N N . MET A 1 290 ? -7.752 4.944 11.536 1.00 94.06 290 MET A N 1
ATOM 2242 C CA . MET A 1 290 ? -8.907 5.848 11.589 1.00 94.06 290 MET A CA 1
ATOM 2243 C C . MET A 1 290 ? -9.915 5.538 10.483 1.00 94.06 290 MET A C 1
ATOM 2245 O O . MET A 1 290 ? -11.094 5.330 10.752 1.00 94.06 290 MET A O 1
ATOM 2249 N N . ARG A 1 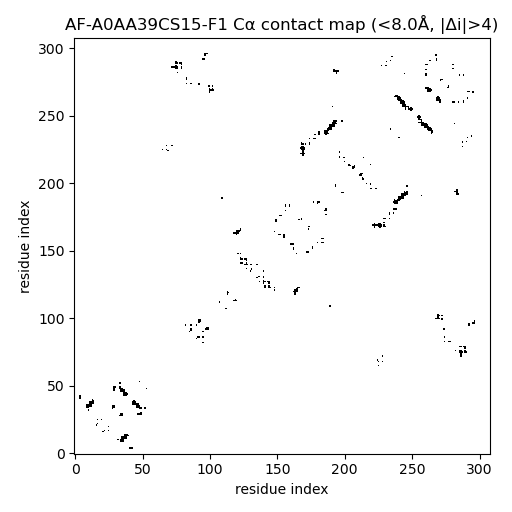291 ? -9.436 5.391 9.241 1.00 94.50 291 ARG A N 1
ATOM 2250 C CA . ARG A 1 291 ? -10.303 5.051 8.111 1.00 94.50 291 ARG A CA 1
ATOM 2251 C C . ARG A 1 291 ? -11.013 3.710 8.297 1.00 94.50 291 ARG A C 1
ATOM 2253 O O . ARG A 1 291 ? -12.182 3.591 7.940 1.00 94.50 291 ARG A O 1
ATOM 2260 N N . ALA A 1 292 ? -10.329 2.709 8.846 1.00 92.44 292 ALA A N 1
ATOM 2261 C CA . ALA A 1 292 ? -10.937 1.411 9.126 1.00 92.44 292 ALA A CA 1
ATOM 2262 C C . ALA A 1 292 ? -12.020 1.505 10.213 1.00 92.44 292 ALA A C 1
ATOM 2264 O O . ALA A 1 292 ? -13.051 0.839 10.114 1.00 92.44 292 ALA A O 1
ATOM 2265 N N . MET A 1 293 ? -11.809 2.350 11.226 1.00 88.38 293 MET A N 1
ATOM 2266 C CA . MET A 1 293 ? -12.793 2.611 12.279 1.00 88.38 293 MET A CA 1
ATOM 2267 C C . MET A 1 293 ? -14.043 3.313 11.734 1.00 88.38 293 MET A C 1
ATOM 2269 O O . MET A 1 293 ? -15.148 2.873 12.050 1.00 88.38 293 MET A O 1
ATOM 2273 N N . ASP A 1 294 ? -13.888 4.315 10.861 1.00 88.50 294 ASP A N 1
ATOM 2274 C CA . ASP A 1 294 ? -15.018 4.994 10.204 1.00 88.50 294 ASP A CA 1
ATOM 2275 C C . ASP A 1 294 ? -15.881 4.008 9.407 1.00 88.50 294 ASP A C 1
ATOM 2277 O O . ASP A 1 294 ? -17.098 3.937 9.573 1.00 88.50 294 ASP A O 1
ATOM 2281 N N . LEU A 1 295 ? -15.235 3.178 8.580 1.00 85.69 295 LEU A N 1
ATOM 2282 C CA . LEU A 1 295 ? -15.921 2.164 7.777 1.00 85.69 295 LEU A CA 1
ATOM 2283 C C . LEU A 1 295 ? -16.677 1.150 8.641 1.00 85.69 295 LEU A C 1
ATOM 2285 O O . LEU A 1 295 ? -17.766 0.695 8.276 1.00 85.69 295 LEU A O 1
ATOM 2289 N N . HIS A 1 296 ? -16.107 0.789 9.791 1.00 77.88 296 HIS A N 1
ATOM 2290 C CA . HIS A 1 296 ? -16.756 -0.113 10.730 1.00 77.88 296 HIS A CA 1
ATOM 2291 C C . HIS A 1 296 ? -17.983 0.530 11.395 1.00 77.88 296 HIS A C 1
ATOM 2293 O O . HIS A 1 296 ? -18.999 -0.146 11.565 1.00 77.88 296 HIS A O 1
ATOM 2299 N N . ALA A 1 297 ? -17.924 1.825 11.720 1.00 72.44 297 ALA A N 1
ATOM 2300 C CA . ALA A 1 297 ? -19.054 2.561 12.284 1.00 72.44 297 ALA A CA 1
ATOM 2301 C C . ALA A 1 297 ? -20.231 2.673 11.290 1.00 72.44 297 ALA A C 1
ATOM 2303 O O . ALA A 1 297 ? -21.378 2.397 11.662 1.00 72.44 297 ALA A O 1
ATOM 2304 N N . ASP A 1 298 ? -19.941 2.984 10.021 1.00 64.19 298 ASP A N 1
ATOM 2305 C CA . ASP A 1 298 ? -20.937 3.206 8.960 1.00 64.19 298 ASP A CA 1
ATOM 2306 C C . ASP A 1 298 ? -21.675 1.931 8.510 1.00 64.19 298 ASP A C 1
ATOM 2308 O O . ASP A 1 298 ? -22.815 1.992 8.051 1.00 64.19 298 ASP A O 1
ATOM 2312 N N . SER A 1 299 ? -21.074 0.750 8.681 1.00 58.06 299 SER A N 1
ATOM 2313 C CA . SER A 1 299 ? -21.633 -0.547 8.246 1.00 58.06 299 SER A CA 1
ATOM 2314 C C . SER A 1 299 ? -22.803 -1.062 9.117 1.00 58.06 299 SER A C 1
ATOM 2316 O O . SER A 1 299 ? -23.186 -2.233 9.050 1.00 58.06 299 SER A O 1
ATOM 2318 N N . THR A 1 300 ? -23.387 -0.205 9.959 1.00 49.91 300 THR A N 1
ATOM 2319 C CA . THR A 1 300 ? -24.453 -0.555 10.907 1.00 49.91 300 THR A CA 1
ATOM 2320 C C . THR A 1 300 ? -25.841 -0.395 10.269 1.00 49.91 300 THR A C 1
ATOM 2322 O O . THR A 1 300 ? -26.191 0.710 9.854 1.00 49.91 300 THR A O 1
ATOM 2325 N N . PRO A 1 301 ? -26.708 -1.429 10.248 1.00 39.94 301 PRO A N 1
ATOM 2326 C CA . PRO A 1 301 ? -28.111 -1.229 9.905 1.00 39.94 301 PRO A CA 1
ATOM 2327 C C . PRO A 1 301 ? -28.756 -0.323 10.960 1.00 39.94 301 PRO A C 1
ATOM 2329 O O . PRO A 1 301 ? -28.700 -0.635 12.154 1.00 39.94 301 PRO A O 1
ATOM 2332 N N . LEU A 1 302 ? -29.386 0.773 10.524 1.00 36.44 302 LEU A N 1
ATOM 2333 C CA . LEU A 1 302 ? -30.333 1.539 11.338 1.00 36.44 302 LEU A CA 1
ATOM 2334 C C . LEU A 1 302 ? -31.281 0.550 12.022 1.00 36.44 302 LEU A C 1
ATOM 2336 O O . LEU A 1 302 ? -31.911 -0.270 11.352 1.00 36.44 302 LEU A O 1
ATOM 2340 N N . ALA A 1 303 ? -31.333 0.595 13.354 1.00 38.38 303 ALA A N 1
ATOM 2341 C CA . ALA A 1 303 ? -32.212 -0.245 14.151 1.00 38.38 303 ALA A CA 1
ATOM 2342 C C . ALA A 1 303 ? -33.630 -0.219 13.556 1.00 38.38 303 ALA A C 1
ATOM 2344 O O . ALA A 1 303 ? -34.257 0.838 13.470 1.00 38.38 303 ALA A O 1
ATOM 2345 N N . GLY A 1 304 ? -34.113 -1.385 13.116 1.00 37.91 304 GLY A N 1
ATOM 2346 C CA . GLY A 1 304 ? -35.511 -1.554 12.734 1.00 37.91 304 GLY A CA 1
ATOM 2347 C C . GLY A 1 304 ? -36.422 -1.141 13.897 1.00 37.91 304 GLY A C 1
ATOM 2348 O O . GLY A 1 304 ? -36.018 -1.267 15.059 1.00 37.91 304 GLY A O 1
ATOM 2349 N N . PRO A 1 305 ? -37.624 -0.611 13.613 1.00 35.56 305 PRO A N 1
ATOM 2350 C CA . PRO A 1 305 ? -38.496 -0.080 14.651 1.00 35.56 305 PRO A CA 1
ATOM 2351 C C . PRO A 1 305 ? -38.856 -1.176 15.668 1.00 35.56 305 PRO A C 1
ATOM 2353 O O . PRO A 1 305 ? -38.934 -2.351 15.295 1.00 35.56 305 PRO A O 1
ATOM 2356 N N . PRO A 1 306 ? -39.078 -0.813 16.946 1.00 34.34 306 PRO A N 1
ATOM 2357 C CA . PRO A 1 306 ? -39.364 -1.785 17.989 1.00 34.34 306 PRO A CA 1
ATOM 2358 C C . PRO A 1 306 ? -40.639 -2.552 17.637 1.00 34.34 306 PRO A C 1
ATOM 2360 O O . PRO A 1 306 ? -41.698 -1.958 17.412 1.00 34.34 306 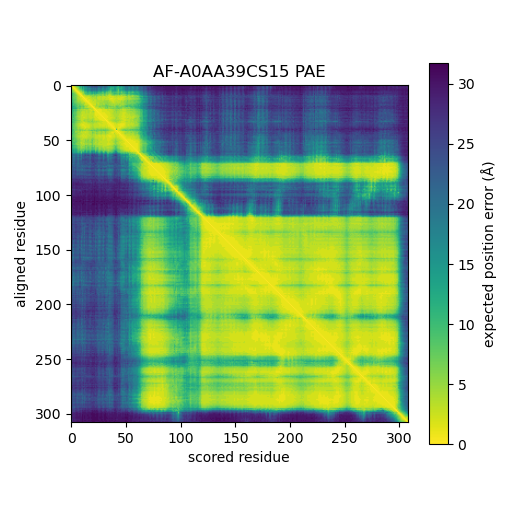PRO A O 1
ATOM 2363 N N . VAL A 1 307 ? -40.517 -3.877 17.573 1.00 44.44 307 VAL A N 1
ATOM 2364 C CA . VAL A 1 307 ? -41.660 -4.785 17.471 1.00 44.44 307 VAL A CA 1
ATOM 2365 C C . VAL A 1 307 ? -42.488 -4.605 18.743 1.00 44.44 307 VAL A C 1
ATOM 2367 O O . VAL A 1 307 ? -41.953 -4.713 19.847 1.00 44.44 307 VAL A O 1
ATOM 2370 N N . ARG A 1 308 ? -43.758 -4.232 18.562 1.00 44.59 308 ARG A N 1
ATOM 2371 C CA . ARG A 1 308 ? -44.758 -4.109 19.629 1.00 44.59 308 ARG A CA 1
ATOM 2372 C C . ARG A 1 308 ? -45.193 -5.470 20.146 1.00 44.59 308 ARG A C 1
ATOM 2374 O O . ARG A 1 308 ? -45.281 -6.396 19.311 1.00 44.59 308 ARG A O 1
#

Solvent-accessible surface area (backbone atoms only — not comparable to full-atom values): 17694 Å² total; per-residue (Å²): 130,87,70,74,76,70,66,86,93,56,53,75,43,50,59,67,45,50,77,75,61,33,63,71,53,54,54,47,49,18,68,76,61,41,36,35,32,31,17,58,87,78,43,74,76,45,74,48,58,29,73,66,54,47,50,50,50,51,47,54,66,42,52,62,47,48,57,57,49,52,47,50,46,55,48,32,32,51,51,34,55,51,56,51,54,45,43,76,72,68,47,56,67,45,77,74,47,58,54,86,60,64,81,65,83,82,83,72,57,71,77,63,44,39,65,72,71,70,52,80,60,48,49,41,68,65,46,20,49,54,34,37,76,72,69,39,56,67,72,58,20,48,51,48,26,51,52,52,51,54,49,50,51,52,47,23,61,75,72,75,46,92,81,51,66,68,76,77,48,36,57,69,66,64,50,51,53,51,60,58,35,36,78,82,45,83,38,68,47,82,45,77,46,54,75,42,63,68,57,50,53,53,51,45,52,54,40,32,76,72,73,45,79,81,71,64,64,69,57,55,51,55,26,60,53,40,22,52,52,44,46,62,71,42,54,90,54,43,42,30,40,37,32,26,42,51,61,70,73,55,46,101,83,68,51,69,81,62,42,84,57,34,31,36,41,84,93,35,58,43,31,60,81,46,71,71,52,53,72,66,51,52,78,72,47,28,31,57,53,36,53,50,38,52,55,47,46,68,73,57,79,78,81,74,78,83,85,128

Secondary structure (DSSP, 8-state):
----S--TT--EEETHHHHHH-HHHHHHHHHHHSEEEEEETTEEEEEEE-HHHHHHHHHHHHHHHHHHHHHHHHHHHHHHHHHHHHHHTT--HHHHSSSPPP-------HHHHHHHTT--EE-HHHHHHHHHHTT--HHHHHHHHHHHHHHHHHHHHHHT---EE---S-SSHHHHHHHHHTTTS--EEEEEE-S-HHHHHHHHHHHHHTT-----HHHHHHHHHHHHHHHHHHGGG-SEEEEEE--SPP-TTS---PEEEEEEETTEEEE--SHHHHHT--TTTHHHHHHHHHHHHHT---PPPPP-

pLDDT: mean 79.67, std 16.82, range [34.34, 97.38]

Foldseek 3Di:
DQDPLDPPPAAEDEPCCCVVVHPVVVVVCQVVSQKYFYDHPSGGPDIDGDPVVVVVVVCVVCPVVVVVLVVLLVVLLVVLVVLLVVVVVPDDPCVLLVDFADADDDDPDPVVVCVVVVPDAQELQVQLVVVVVVVDDSVVSSVVSVVVLLVVLVVCLVVVHDHHYDDLQLDDSVLVSLLVSLVRDQAADEAEAELDLVLVQVVQVVVVVVVGDHDPSVVSVSSNSSSVSSCLVCVLSHQWYWYWYQHDAADPVRHTDTHTQWIAHPVATNPDRDSVSSVPRRSSCSSVVSSSSVSSNVPDPDDDDDDD

InterPro domains:
  IPR027417 P-loop containing nucleoside triphosphate hydrolase [G3DSA:3.40.50.300] (106-256)
  IPR027417 P-loop containing nucleoside triphosphate hydrolase [SSF52540] (106-247)
  IPR036165 YefM-like superfamily [SSF143120] (22-64)

Radius of gyration: 23.29 Å; Cα contacts (8 Å, |Δi|>4): 353; chains: 1; bounding box: 70×44×75 Å

Nearest PDB structures (foldseek):
  2a6q-assembly3_D  TM=7.547E-01  e=2.315E-01  Escherichia coli
  4xrp-assembly1_D  TM=5.702E-01  e=7.728E-01  Capnocytophaga gingivalis ATCC 33624
  8vt4-assembly1_B  TM=1.827E-01  e=2.580E+00  Homo sapiens
  8vux-assembly1_B  TM=8.141E-02  e=7.251E+00  Homo sapiens

Sequence (308 aa):
MTLPLDLPGLDKAPASSVKTRGWPSLMRTVREKQALVITNHNHPEAVIVDIKTYQELLARASGSDTEERSDVLSRLRTEFDQALAGLQQGEGLGKVMGKPIRRGHKSSLLGTWLEADGLGWYNPDSFTRRLVEAGWPLAEANAEAWQEGARRLRQAIADGSDFAFETTLGGNTIPHLLREACSQHDVAIWFCGLATVELHVARVAARVAGGGHDIPQDKIRARFDSARENLLALMPHLAELHVYDNSAPADRYGRVAPLPVLALDRQGLQYPVSVVELLHTPDWAKPIVMRAMDLHADSTPLAGPPVR

Mean predicted aligned error: 13.16 Å

Organism: NCBI:txid1002370